Protein AF-0000000065976770 (afdb_homodimer)

Solvent-accessible surface area (backbone atoms only — not comparable to full-atom values): 13099 Å² total; per-residue (Å²): 91,72,49,48,72,54,58,44,49,62,73,46,50,87,52,46,46,52,93,77,37,51,52,30,40,51,49,40,23,30,32,35,62,18,29,36,17,19,59,34,70,49,55,48,96,84,36,42,24,31,6,36,80,47,50,40,25,58,47,37,13,38,43,91,90,31,79,81,27,71,22,74,55,72,44,56,45,72,59,32,47,43,80,63,53,65,66,44,51,56,42,49,49,52,42,39,71,72,65,31,70,68,71,46,60,45,23,81,69,67,30,78,59,83,44,72,50,43,52,62,77,79,125,90,73,49,50,75,52,59,45,49,63,74,46,50,87,52,46,47,52,92,77,36,50,52,31,40,51,48,40,23,31,33,34,62,18,28,36,17,19,58,34,71,48,55,48,95,84,36,42,25,32,8,34,80,46,50,41,24,58,46,37,13,36,41,91,90,30,78,79,27,70,21,74,56,70,43,56,43,72,59,32,46,42,80,64,52,65,64,45,51,57,41,50,50,52,44,39,72,74,64,31,71,68,71,45,61,44,23,80,69,66,30,80,58,81,45,73,48,43,51,63,77,79,126

Organism: Papio cynocephalus (NCBI:txid9556)

InterPro domains:
  IPR000545 Lactalbumin [PR00136] (7-27)
  IPR000545 Lactalbumin [PR00136] (31-42)
  IPR000545 Lactalbumin [PR00136] (78-89)
  IPR000545 Lactalbumin [PR00136] (99-108)
  IPR000545 Lactalbumin [PR00136] (111-119)
  IPR001916 Glycoside hydrolase, family 22 [PF00062] (1-120)
  IPR001916 Glycoside hydrolase, family 22 [PR00135] (3-13)
  IPR001916 Glycoside hydrolase, family 22 [PR00135] (21-30)
  IPR001916 Glycoside hydrolase, family 22 [PR00135] (47-63)
  IPR001916 Glycoside hydrolase, family 22 [PR00135] (71-80)
  IPR001916 Glycoside hydrolase, family 22 [PR00135] (81-96)
  IPR001916 Glycoside hydrolase, family 22 [PR00135] (100-111)
  IPR001916 Glycoside hydrolase, family 22 [PS51348] (1-123)
  IPR001916 Glycoside hydrolase, family 22 [PTHR11407] (1-119)
  IPR001916 Glycoside hydrolase, family 22 [SM00263] (1-121)
  IPR019799 Glycoside hydrolase family 22 domain [PS00128] (73-91)
  IPR023346 Lysozyme-like domain superfamily [SSF53955] (1-121)

Secondary structure (DSSP, 8-state):
-B--HHHHHHHTGGGTTGGG--HHHHHHHHHHHHTTBTT-EEE-SS-EEETTTTEETTTTSB-TT-TT---TT-SBGGGGGSS--HHHHHHHHHHHHHT-GGGSHHHHHHSSS-GGGG-----/-B--HHHHHHHTGGGTTGGG--HHHHHHHHHHHHTTBTT-EEE-SS-EEETTTTEETTTTSB-TT-TT---TT-SBGGGGGSS--HHHHHHHHHHHHHT-GGGSHHHHHHSSS-GGGG-----

pLDDT: mean 95.33, std 7.8, range [35.09, 98.81]

Structure (mmCIF, N/CA/C/O backbone):
data_AF-0000000065976770-model_v1
#
loop_
_entity.id
_entity.type
_entity.pdbx_description
1 polymer Alpha-lactalbumin
#
loop_
_atom_site.group_PDB
_atom_site.id
_atom_site.type_symbol
_atom_site.label_atom_id
_atom_site.label_alt_id
_atom_site.label_comp_id
_atom_site.label_asym_id
_atom_site.label_entity_id
_atom_site.label_seq_id
_atom_site.pdbx_PDB_ins_code
_atom_site.Cartn_x
_atom_site.Cartn_y
_atom_site.Cartn_z
_atom_site.occupancy
_atom_site.B_iso_or_equiv
_atom_site.auth_seq_id
_atom_site.auth_comp_id
_atom_site.auth_asym_id
_atom_site.auth_atom_id
_atom_site.pdbx_PDB_model_num
ATOM 1 N N . LYS A 1 1 ? -1.098 10.734 -9.75 1 91.75 1 LYS A N 1
ATOM 2 C CA . LYS A 1 1 ? 0.221 10.219 -10.109 1 91.75 1 LYS A CA 1
ATOM 3 C C . LYS A 1 1 ? 0.601 9.031 -9.227 1 91.75 1 LYS A C 1
ATOM 5 O O . LYS A 1 1 ? 0.293 9.008 -8.031 1 91.75 1 LYS A O 1
ATOM 10 N N . GLN A 1 2 ? 1.227 8.055 -9.852 1 93.62 2 GLN A N 1
ATOM 11 C CA . GLN A 1 2 ? 1.855 6.938 -9.156 1 93.62 2 GLN A CA 1
ATOM 12 C C . GLN A 1 2 ? 3.375 7.082 -9.148 1 93.62 2 GLN A C 1
ATOM 14 O O . GLN A 1 2 ? 4.031 6.8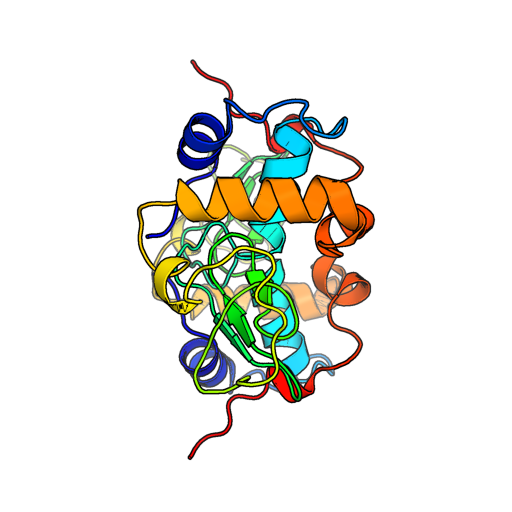71 -10.172 1 93.62 2 GLN A O 1
ATOM 19 N N . PHE A 1 3 ? 3.896 7.395 -7.941 1 96.25 3 PHE A N 1
ATOM 20 C CA . PHE A 1 3 ? 5.348 7.52 -7.844 1 96.25 3 PHE A CA 1
ATOM 21 C C . PHE A 1 3 ? 6.012 6.148 -7.898 1 96.25 3 PHE A C 1
ATOM 23 O O . PHE A 1 3 ? 5.41 5.141 -7.52 1 96.25 3 PHE A O 1
ATOM 30 N N . THR A 1 4 ? 7.227 6.234 -8.406 1 95.12 4 THR A N 1
ATOM 31 C CA . THR A 1 4 ? 8.102 5.094 -8.148 1 95.12 4 THR A CA 1
ATOM 32 C C . THR A 1 4 ? 8.859 5.273 -6.84 1 95.12 4 THR A C 1
ATOM 34 O O . THR A 1 4 ? 8.859 6.363 -6.258 1 95.12 4 THR A O 1
ATOM 37 N N . LYS A 1 5 ? 9.406 4.199 -6.41 1 96.56 5 LYS A N 1
ATOM 38 C CA . LYS A 1 5 ? 10.188 4.219 -5.176 1 96.56 5 LYS A CA 1
ATOM 39 C C . LYS A 1 5 ? 11.25 5.312 -5.215 1 96.56 5 LYS A C 1
ATOM 41 O O . LYS A 1 5 ? 11.328 6.141 -4.305 1 96.56 5 LYS A O 1
ATOM 46 N N . CYS A 1 6 ? 12.023 5.406 -6.285 1 96.75 6 CYS A N 1
ATOM 47 C CA . CYS A 1 6 ? 13.141 6.336 -6.355 1 96.75 6 CYS A CA 1
ATOM 48 C C . CYS A 1 6 ? 12.656 7.762 -6.57 1 96.75 6 CYS A C 1
ATOM 50 O O . CYS A 1 6 ? 13.227 8.703 -6.02 1 96.75 6 CYS A O 1
ATOM 52 N N . GLU A 1 7 ? 11.609 7.934 -7.324 1 96.25 7 GLU A N 1
ATOM 53 C CA . GLU A 1 7 ? 11.031 9.266 -7.488 1 96.25 7 GLU A CA 1
ATOM 54 C C . GLU A 1 7 ? 10.547 9.82 -6.152 1 96.25 7 GLU A C 1
ATOM 56 O O . GLU A 1 7 ? 10.797 10.984 -5.832 1 96.25 7 GLU A O 1
ATOM 61 N N . LEU A 1 8 ? 9.836 8.984 -5.43 1 97.5 8 LEU A N 1
ATOM 62 C CA . LEU A 1 8 ? 9.328 9.461 -4.145 1 97.5 8 LEU A CA 1
ATOM 63 C C . LEU A 1 8 ? 10.477 9.734 -3.178 1 97.5 8 LEU A C 1
ATOM 65 O O . LEU A 1 8 ? 10.445 10.727 -2.441 1 97.5 8 LEU A O 1
ATOM 69 N N . SER A 1 9 ? 11.469 8.867 -3.186 1 97.5 9 SER A N 1
ATOM 70 C CA . SER A 1 9 ? 12.641 9.07 -2.336 1 97.5 9 SER A CA 1
ATOM 71 C C . SER A 1 9 ? 13.273 10.438 -2.584 1 97.5 9 SER A C 1
ATOM 73 O O . SER A 1 9 ? 13.664 11.125 -1.641 1 97.5 9 SER A O 1
ATOM 75 N N . GLN A 1 10 ? 13.383 10.781 -3.787 1 96.88 10 GLN A N 1
ATOM 76 C CA . GLN A 1 10 ? 13.953 12.086 -4.129 1 96.88 10 GLN A CA 1
ATOM 77 C C . GLN A 1 10 ? 13.07 13.227 -3.641 1 96.88 10 GLN A C 1
ATOM 79 O O . GLN A 1 10 ? 13.562 14.234 -3.135 1 96.88 10 GLN A O 1
ATOM 84 N N . ASN A 1 11 ? 11.773 13.062 -3.82 1 96.25 11 ASN A N 1
ATOM 85 C CA . ASN A 1 11 ? 10.828 14.109 -3.42 1 96.25 11 ASN A CA 1
ATOM 86 C C . ASN A 1 11 ? 10.773 14.258 -1.902 1 96.25 11 ASN A C 1
ATOM 88 O O . ASN A 1 11 ? 10.484 15.344 -1.393 1 96.25 11 ASN A O 1
ATOM 92 N N . LEU A 1 12 ? 11.086 13.195 -1.177 1 97.25 12 LEU A N 1
ATOM 93 C CA . LEU A 1 12 ? 11 13.219 0.279 1 97.25 12 LEU A CA 1
ATOM 94 C C . LEU A 1 12 ? 12.383 13.367 0.906 1 97.25 12 LEU A C 1
ATOM 96 O O . LEU A 1 12 ? 12.523 13.305 2.129 1 97.25 12 LEU A O 1
ATOM 100 N N . TYR A 1 13 ? 13.32 13.57 0.086 1 96.19 13 TYR A N 1
ATOM 101 C CA . TYR A 1 13 ? 14.703 13.578 0.553 1 96.19 13 TYR A CA 1
ATOM 102 C C . TYR A 1 13 ? 14.914 14.648 1.615 1 96.19 13 TYR A C 1
ATOM 104 O O . TYR A 1 13 ? 15.664 14.445 2.57 1 96.19 13 TYR A O 1
ATOM 112 N N . ASP A 1 14 ? 14.219 15.766 1.553 1 93.31 14 ASP A N 1
ATOM 113 C CA . ASP A 1 14 ? 14.438 16.922 2.42 1 93.31 14 ASP A CA 1
ATOM 114 C C . ASP A 1 14 ? 13.93 16.656 3.832 1 93.31 14 ASP A C 1
ATOM 116 O O . ASP A 1 14 ? 14.289 17.359 4.773 1 93.31 14 ASP A O 1
ATOM 120 N N . ILE A 1 15 ? 13.102 15.633 3.938 1 93.56 15 ILE A N 1
ATOM 121 C CA . ILE A 1 15 ? 12.57 15.406 5.277 1 93.56 15 ILE A CA 1
ATOM 122 C C . ILE A 1 15 ? 13.211 14.156 5.879 1 93.56 15 ILE A C 1
ATOM 124 O O . ILE A 1 15 ? 12.742 13.633 6.891 1 93.56 15 ILE A O 1
ATOM 128 N N . ASP A 1 16 ? 14.211 13.703 5.219 1 94.44 16 ASP A N 1
ATOM 129 C CA . ASP A 1 16 ? 14.992 12.609 5.781 1 94.44 16 ASP A CA 1
ATOM 130 C C . ASP A 1 16 ? 15.453 12.938 7.199 1 94.44 16 ASP A C 1
ATOM 132 O O . ASP A 1 16 ? 16 14.016 7.449 1 94.44 16 ASP A O 1
ATOM 136 N N . GLY A 1 17 ? 15.18 12 8.07 1 95.38 17 GLY A N 1
ATOM 137 C CA . GLY A 1 17 ? 15.617 12.188 9.445 1 95.38 17 GLY A CA 1
ATOM 138 C C . GLY A 1 17 ? 14.633 12.984 10.281 1 95.38 17 GLY A C 1
ATOM 139 O O . GLY A 1 17 ? 14.773 13.062 11.508 1 95.38 17 GLY A O 1
ATOM 140 N N . TYR A 1 18 ? 13.68 13.562 9.648 1 95.62 18 TYR A N 1
ATOM 141 C CA . TYR A 1 18 ? 12.68 14.312 10.398 1 95.62 18 TYR A CA 1
ATOM 142 C C . TYR A 1 18 ? 11.961 13.414 11.398 1 95.62 18 TYR A C 1
ATOM 144 O O . TYR A 1 18 ? 11.531 12.312 11.055 1 95.62 18 TYR A O 1
ATOM 152 N N . GLY A 1 19 ? 11.883 13.852 12.719 1 93.19 19 GLY A N 1
ATOM 153 C CA . GLY A 1 19 ? 11.242 13.047 13.75 1 93.19 19 GLY A CA 1
ATOM 154 C C . GLY A 1 19 ? 11.992 11.766 14.047 1 93.19 19 GLY A C 1
ATOM 155 O O . GLY A 1 19 ? 11.398 10.789 14.523 1 93.19 19 GLY A O 1
ATOM 156 N N . ARG A 1 20 ? 13.172 11.617 13.586 1 94 20 ARG A N 1
ATOM 157 C CA . ARG A 1 20 ? 14.031 10.453 13.805 1 94 20 ARG A CA 1
ATOM 158 C C . ARG A 1 20 ? 13.586 9.273 12.945 1 94 20 ARG A C 1
ATOM 160 O O . ARG A 1 20 ? 13.695 8.117 13.359 1 94 20 ARG A O 1
ATOM 167 N N . ILE A 1 21 ? 13.008 9.664 11.859 1 95.75 21 ILE A N 1
ATOM 168 C CA . ILE A 1 21 ? 12.578 8.633 10.922 1 95.75 21 ILE A CA 1
ATOM 169 C C . ILE A 1 21 ? 13.5 8.641 9.703 1 95.75 21 ILE A C 1
ATOM 171 O O . ILE A 1 21 ? 13.602 9.648 9 1 95.75 21 ILE A O 1
ATOM 175 N N . ALA A 1 22 ? 14.125 7.48 9.508 1 96.12 22 ALA A N 1
ATOM 176 C CA . ALA A 1 22 ? 15.008 7.379 8.352 1 96.12 22 ALA A CA 1
ATOM 177 C C . ALA A 1 22 ? 14.203 7.332 7.055 1 96.12 22 ALA A C 1
ATOM 179 O O . ALA A 1 22 ? 13.078 6.824 7.031 1 96.12 22 ALA A O 1
ATOM 180 N N . LEU A 1 23 ? 14.75 7.797 5.926 1 96.94 23 LEU A N 1
ATOM 181 C CA . LEU A 1 23 ? 14.07 7.902 4.641 1 96.94 23 LEU A CA 1
ATOM 182 C C . LEU A 1 23 ? 13.562 6.543 4.184 1 96.94 23 LEU A C 1
ATOM 184 O O . LEU A 1 23 ? 12.414 6.414 3.756 1 96.94 23 LEU A O 1
ATOM 188 N N . PRO A 1 24 ? 14.336 5.406 4.293 1 96.88 24 PRO A N 1
ATOM 189 C CA . PRO A 1 24 ? 13.812 4.109 3.844 1 96.88 24 PRO A CA 1
ATOM 190 C C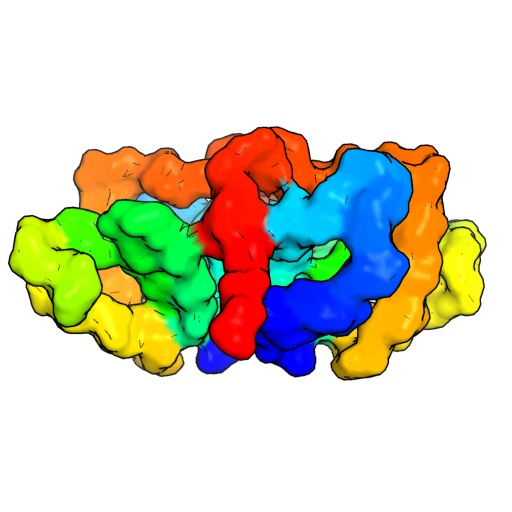 . PRO A 1 24 ? 12.602 3.652 4.652 1 96.88 24 PRO A C 1
ATOM 192 O O . PRO A 1 24 ? 11.719 2.98 4.113 1 96.88 24 PRO A O 1
ATOM 195 N N . GLU A 1 25 ? 12.562 4.031 5.922 1 97.31 25 GLU A N 1
ATOM 196 C CA . GLU A 1 25 ? 11.391 3.742 6.738 1 97.31 25 GLU A CA 1
ATOM 197 C C . GLU A 1 25 ? 10.156 4.469 6.207 1 97.31 25 GLU A C 1
ATOM 199 O O . GLU A 1 25 ? 9.07 3.893 6.148 1 97.31 25 GLU A O 1
ATOM 204 N N . LEU A 1 26 ? 10.398 5.723 5.887 1 97.81 26 LEU A N 1
ATOM 205 C CA . LEU A 1 26 ? 9.289 6.516 5.359 1 97.81 26 LEU A CA 1
ATOM 206 C C . LEU A 1 26 ? 8.836 5.977 4.008 1 97.81 26 LEU A C 1
ATOM 208 O O . LEU A 1 26 ? 7.629 5.902 3.742 1 97.81 26 LEU A O 1
ATOM 212 N N . ILE A 1 27 ? 9.734 5.621 3.162 1 98.31 27 ILE A N 1
ATOM 213 C CA . ILE A 1 27 ? 9.422 5.113 1.831 1 98.31 27 ILE A CA 1
ATOM 214 C C . ILE A 1 27 ? 8.656 3.797 1.95 1 98.31 27 ILE A C 1
ATOM 216 O O . ILE A 1 27 ? 7.648 3.594 1.268 1 98.31 27 ILE A O 1
ATOM 220 N N . CYS A 1 28 ? 9.148 2.914 2.824 1 98.25 28 CYS A N 1
ATOM 221 C CA . CYS A 1 28 ? 8.43 1.677 3.111 1 98.25 28 CYS A CA 1
ATOM 222 C C . CYS A 1 28 ? 7.012 1.965 3.586 1 98.25 28 CYS A C 1
ATOM 224 O O . CYS A 1 28 ? 6.055 1.367 3.094 1 98.25 28 CYS A O 1
ATOM 226 N N . THR A 1 29 ? 6.902 2.854 4.543 1 98.56 29 THR A N 1
ATOM 227 C CA . THR A 1 29 ? 5.617 3.186 5.145 1 98.56 29 THR A CA 1
ATOM 228 C C . THR A 1 29 ? 4.652 3.727 4.094 1 98.56 29 THR A C 1
ATOM 230 O O . THR A 1 29 ? 3.479 3.348 4.07 1 98.56 29 THR A O 1
ATOM 233 N N . MET A 1 30 ? 5.074 4.602 3.137 1 98.5 30 MET A N 1
ATOM 234 C CA . MET A 1 30 ? 4.199 5.18 2.123 1 98.5 30 MET A CA 1
ATOM 235 C C . MET A 1 30 ? 3.814 4.141 1.077 1 98.5 30 MET A C 1
ATOM 237 O O . MET A 1 30 ? 2.703 4.172 0.544 1 98.5 30 MET A O 1
ATOM 241 N N . PHE A 1 31 ? 4.734 3.191 0.858 1 98.56 31 PHE A N 1
ATOM 242 C CA . PHE A 1 31 ? 4.383 2.107 -0.049 1 98.56 31 PHE A CA 1
ATOM 243 C C . PHE A 1 31 ? 3.18 1.333 0.474 1 98.56 31 PHE A C 1
ATOM 245 O O . PHE A 1 31 ? 2.215 1.106 -0.259 1 98.56 31 PHE A O 1
ATOM 252 N N . HIS A 1 32 ? 3.189 1.029 1.723 1 98.5 32 HIS A N 1
ATOM 253 C CA . HIS A 1 32 ? 2.135 0.197 2.291 1 98.5 32 HIS A CA 1
ATOM 254 C C . HIS A 1 32 ? 0.937 1.039 2.713 1 98.5 32 HIS A C 1
ATOM 256 O O . HIS A 1 32 ? -0.135 0.501 3.002 1 98.5 32 HIS A O 1
ATOM 262 N N . THR A 1 33 ? 1.112 2.305 2.721 1 98.5 33 THR A N 1
ATOM 263 C CA . THR A 1 33 ? 0.026 3.205 3.092 1 98.5 33 THR A CA 1
ATOM 264 C C . THR A 1 33 ? -0.844 3.531 1.882 1 98.5 33 THR A C 1
ATOM 266 O O . THR A 1 33 ? -2.072 3.561 1.982 1 98.5 33 THR A O 1
ATOM 269 N N . SER A 1 34 ? -0.211 3.68 0.691 1 98.06 34 SER A N 1
ATOM 270 C CA . SER A 1 34 ? -0.982 4.156 -0.453 1 98.06 34 SER A CA 1
ATOM 271 C C . SER A 1 34 ? -0.433 3.596 -1.761 1 98.06 34 SER A C 1
ATOM 273 O O . SER A 1 34 ? -0.94 3.912 -2.838 1 98.06 34 SER A O 1
ATOM 275 N N . GLY A 1 35 ? 0.639 2.828 -1.691 1 97.19 35 GLY A N 1
ATOM 276 C CA . GLY A 1 35 ? 1.296 2.371 -2.906 1 97.19 35 GLY A CA 1
ATOM 277 C C . GLY A 1 35 ? 1.931 3.498 -3.699 1 97.19 35 GLY A C 1
ATOM 278 O O . GLY A 1 35 ? 2.039 3.416 -4.926 1 97.19 35 GLY A O 1
ATOM 279 N N . TYR A 1 36 ? 2.279 4.578 -3.029 1 97.94 36 TYR A N 1
ATOM 280 C CA . TYR A 1 36 ? 2.879 5.762 -3.633 1 97.94 36 TYR A CA 1
ATOM 281 C C . TYR A 1 36 ? 1.884 6.473 -4.543 1 97.94 36 TYR A C 1
ATOM 283 O O . TYR A 1 36 ? 2.279 7.16 -5.488 1 97.94 36 TYR A O 1
ATOM 291 N N . ASP A 1 37 ? 0.632 6.273 -4.324 1 97.81 37 ASP A N 1
ATOM 292 C CA . ASP A 1 37 ? -0.422 6.859 -5.145 1 97.81 37 ASP A CA 1
ATOM 293 C C . ASP A 1 37 ? -0.897 8.188 -4.562 1 97.81 37 ASP A C 1
ATOM 295 O O . ASP A 1 37 ? -1.486 8.227 -3.479 1 97.81 37 ASP A O 1
ATOM 299 N N . THR A 1 38 ? -0.742 9.312 -5.34 1 98 38 THR A N 1
ATOM 300 C CA . THR A 1 38 ? -1.091 10.633 -4.828 1 98 38 THR A CA 1
ATOM 301 C C . THR A 1 38 ? -2.602 10.844 -4.855 1 98 38 THR A C 1
ATOM 303 O O . THR A 1 38 ? -3.113 11.789 -4.258 1 98 38 THR A O 1
ATOM 306 N N . GLN A 1 39 ? -3.355 9.938 -5.449 1 97.25 39 GLN A N 1
ATOM 307 C CA . GLN A 1 39 ? -4.801 10.102 -5.566 1 97.25 39 GLN A CA 1
ATOM 308 C C . GLN A 1 39 ? -5.543 9.016 -4.793 1 97.25 39 GLN A C 1
ATOM 310 O O . GLN A 1 39 ? -6.75 8.828 -4.969 1 97.25 39 GLN A O 1
ATOM 315 N N . ALA A 1 40 ? -4.816 8.312 -4.008 1 97.19 40 ALA A N 1
ATOM 316 C CA . ALA A 1 40 ? -5.43 7.242 -3.225 1 97.19 40 ALA A CA 1
ATOM 317 C C . ALA A 1 40 ? -6.43 7.801 -2.217 1 97.19 40 ALA A C 1
ATOM 319 O O . ALA A 1 40 ? -6.133 8.766 -1.511 1 97.19 40 ALA A O 1
ATOM 320 N N . ILE A 1 41 ? -7.625 7.215 -2.184 1 97.12 41 ILE A N 1
ATOM 321 C CA . ILE A 1 41 ? -8.664 7.598 -1.231 1 97.12 41 ILE A CA 1
ATOM 322 C C . ILE A 1 41 ? -9.188 6.355 -0.517 1 97.12 41 ILE A C 1
ATOM 324 O O . ILE A 1 41 ? -9.469 5.336 -1.153 1 97.12 41 ILE A O 1
ATOM 328 N N . VAL A 1 42 ? -9.219 6.426 0.782 1 96.81 42 VAL A N 1
ATOM 329 C CA . VAL A 1 42 ? -9.852 5.383 1.58 1 96.81 42 VAL A CA 1
ATOM 330 C C . VAL A 1 42 ? -10.961 5.988 2.434 1 96.81 42 VAL A C 1
ATOM 332 O O . VAL A 1 42 ? -10.711 6.855 3.273 1 96.81 42 VAL A O 1
ATOM 335 N N . GLU A 1 43 ? -12.188 5.555 2.201 1 95.12 43 GLU A N 1
ATOM 336 C CA . GLU A 1 43 ? -13.336 6.023 2.969 1 95.12 43 GLU A CA 1
ATOM 337 C C . GLU A 1 43 ? -13.648 5.082 4.129 1 95.12 43 GLU A C 1
ATOM 339 O O . GLU A 1 43 ? -13.961 3.908 3.92 1 95.12 43 GLU A O 1
ATOM 344 N N . ASN A 1 44 ? -13.492 5.602 5.273 1 92.94 44 ASN A N 1
ATOM 345 C CA . ASN A 1 44 ? -13.914 4.891 6.477 1 92.94 44 ASN A CA 1
ATOM 346 C C . ASN A 1 44 ? -15.312 5.324 6.922 1 92.94 44 ASN A C 1
ATOM 348 O O . ASN A 1 44 ? -15.945 6.152 6.27 1 92.94 44 ASN A O 1
ATOM 352 N N . ASN A 1 45 ? -15.867 4.762 8 1 86.69 45 ASN A N 1
ATOM 353 C CA . ASN A 1 45 ? -17.203 5.105 8.477 1 86.69 45 ASN A CA 1
ATOM 354 C C . ASN A 1 45 ? -17.266 6.555 8.945 1 86.69 45 ASN A C 1
ATOM 356 O O . ASN A 1 45 ? -18.25 7.254 8.68 1 86.69 45 ASN A O 1
ATOM 360 N N . GLU A 1 46 ? -16.234 7.102 9.578 1 90.06 46 GLU A N 1
ATOM 361 C CA . GLU A 1 46 ? -16.312 8.406 10.227 1 90.06 46 GLU A CA 1
ATOM 362 C C . GLU A 1 46 ? -15.359 9.406 9.57 1 90.06 46 GLU A C 1
ATOM 364 O O . GLU A 1 46 ? -15.383 10.594 9.883 1 90.06 46 GLU A O 1
ATOM 369 N N . SER A 1 47 ? -14.609 8.945 8.672 1 96.19 47 SER A N 1
ATOM 370 C CA . SER A 1 47 ? -13.602 9.82 8.086 1 96.19 47 SER A CA 1
ATOM 371 C C . SER A 1 47 ? -13.164 9.312 6.715 1 96.19 47 SER A C 1
ATOM 373 O O . SER A 1 47 ? -13.492 8.188 6.328 1 96.19 47 SER A O 1
ATOM 375 N N . THR A 1 48 ? -12.523 10.172 5.988 1 97.06 48 THR A N 1
ATOM 376 C CA . THR A 1 48 ? -11.883 9.836 4.719 1 97.06 48 THR A CA 1
ATOM 377 C C . THR A 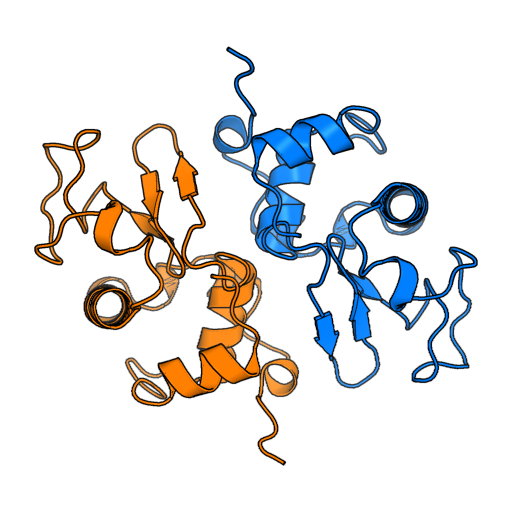1 48 ? -10.391 10.172 4.762 1 97.06 48 THR A C 1
ATOM 379 O O . THR A 1 48 ? -10 11.219 5.281 1 97.06 48 THR A O 1
ATOM 382 N N . GLU A 1 49 ? -9.555 9.219 4.301 1 98 49 GLU A N 1
ATOM 383 C CA . GLU A 1 49 ? -8.109 9.391 4.203 1 98 49 GLU A CA 1
ATOM 384 C C . GLU A 1 49 ? -7.684 9.75 2.781 1 98 49 GLU A C 1
ATOM 386 O O . GLU A 1 49 ? -8.148 9.133 1.818 1 98 49 GLU A O 1
ATOM 391 N N . TYR A 1 50 ? -6.824 10.758 2.688 1 98.31 50 TYR A N 1
ATOM 392 C CA . TYR A 1 50 ? -6.586 11.336 1.367 1 98.31 50 TYR A CA 1
ATOM 393 C C . TYR A 1 50 ? -5.117 11.227 0.983 1 98.31 50 TYR A C 1
ATOM 395 O O . TYR A 1 50 ? -4.234 11.547 1.784 1 98.31 50 TYR A O 1
ATOM 403 N N . GLY A 1 51 ? -4.875 10.758 -0.258 1 98.31 51 GLY A N 1
ATOM 404 C CA . GLY A 1 51 ? -3.619 10.969 -0.959 1 98.31 51 GLY A CA 1
ATOM 405 C C . GLY A 1 51 ? -2.516 10.039 -0.497 1 98.31 51 GLY A C 1
ATOM 406 O O . GLY A 1 51 ? -2.785 8.992 0.098 1 98.31 51 GLY A O 1
ATOM 407 N N . LEU A 1 52 ? -1.291 10.453 -0.857 1 98.44 52 LEU A N 1
ATOM 408 C CA . LEU A 1 52 ? -0.057 9.711 -0.646 1 98.44 52 LEU A CA 1
ATOM 409 C C . LEU A 1 52 ? 0.108 9.336 0.824 1 98.44 52 LEU A C 1
ATOM 411 O O . LEU A 1 52 ? 0.406 8.18 1.146 1 98.44 52 LEU A O 1
ATOM 415 N N . PHE A 1 53 ? -0.176 10.32 1.71 1 98.81 53 PHE A N 1
ATOM 416 C CA . PHE A 1 53 ? 0.065 10.141 3.137 1 98.81 53 PHE A CA 1
ATOM 417 C C . PHE A 1 53 ? -1.211 9.703 3.85 1 98.81 53 PHE A C 1
ATOM 419 O O . PHE A 1 53 ? -1.215 9.523 5.07 1 98.81 53 PHE A O 1
ATOM 426 N N . GLN A 1 54 ? -2.285 9.516 3.137 1 98.62 54 GLN A N 1
ATOM 427 C CA . GLN A 1 54 ? -3.557 9.109 3.721 1 98.62 54 GLN A CA 1
ATOM 428 C C . GLN A 1 54 ? -3.891 9.945 4.953 1 98.62 54 GLN A C 1
ATOM 430 O O . GLN A 1 54 ? -4.074 9.406 6.047 1 98.62 54 GLN A O 1
ATOM 435 N N . ILE A 1 55 ? -4.086 11.195 4.68 1 98.75 55 ILE A N 1
ATOM 436 C CA . ILE A 1 55 ? -4.363 12.148 5.746 1 98.75 55 ILE A CA 1
ATOM 437 C C . ILE A 1 55 ? -5.871 12.266 5.957 1 98.75 55 ILE A C 1
ATOM 439 O O . ILE A 1 55 ? -6.617 12.547 5.016 1 98.75 55 ILE A O 1
ATOM 443 N N . SER A 1 56 ? -6.273 12.156 7.211 1 98.31 56 SER A N 1
ATOM 444 C CA . SER A 1 56 ? -7.688 12.031 7.555 1 98.31 56 SER A CA 1
ATOM 445 C C . SER A 1 56 ? -8.352 13.406 7.668 1 98.31 56 SER A C 1
ATOM 447 O O . SER A 1 56 ? -7.762 14.336 8.219 1 98.31 56 SER A O 1
ATOM 449 N N . ASN A 1 57 ? -9.586 13.461 7.207 1 98.31 57 ASN A N 1
ATOM 450 C CA . ASN A 1 57 ? -10.352 14.695 7.355 1 98.31 57 ASN A CA 1
ATOM 451 C C . ASN A 1 57 ? -11.008 14.789 8.727 1 98.31 57 ASN A C 1
ATOM 453 O O . ASN A 1 57 ? -11.742 15.734 9.008 1 98.31 57 ASN A O 1
ATOM 457 N N . ALA A 1 58 ? -10.797 13.844 9.57 1 97 58 ALA A N 1
ATOM 458 C CA . ALA A 1 58 ? -11.359 13.898 10.914 1 97 58 ALA A CA 1
ATOM 459 C C . ALA A 1 58 ? -10.742 15.031 11.727 1 97 58 ALA A C 1
ATOM 461 O O . ALA A 1 58 ? -11.43 15.703 12.5 1 97 58 ALA A O 1
ATOM 462 N N . LEU A 1 59 ? -9.414 15.258 11.438 1 97.81 59 LEU A N 1
ATOM 463 C CA . LEU A 1 59 ? -8.703 16.203 12.289 1 97.81 59 LEU A CA 1
ATOM 464 C C . LEU A 1 59 ? -7.824 17.125 11.461 1 97.81 59 LEU A C 1
ATOM 466 O O . LEU A 1 59 ? -7.523 18.25 11.875 1 97.81 59 LEU A O 1
ATOM 470 N N . TRP A 1 60 ? -7.434 16.812 10.289 1 98.56 60 TRP A N 1
ATOM 471 C CA . TRP A 1 60 ? -6.207 17.391 9.742 1 98.56 60 TRP A CA 1
ATOM 472 C C . TRP A 1 60 ? -6.516 18.328 8.578 1 98.56 60 TRP A C 1
ATOM 474 O O . TRP A 1 60 ? -5.754 19.266 8.312 1 98.56 60 TRP A O 1
ATOM 484 N N . CYS A 1 61 ? -7.559 18.156 7.875 1 98.62 61 CYS A N 1
ATOM 485 C CA . CYS A 1 61 ? -7.922 18.953 6.715 1 98.62 61 CYS A CA 1
ATOM 486 C C . CYS A 1 61 ? -9.43 19.156 6.641 1 98.62 61 CYS A C 1
ATOM 488 O O . CYS A 1 61 ? -10.188 18.469 7.328 1 98.62 61 CYS A O 1
ATOM 490 N N . LYS A 1 62 ? -9.836 20.109 5.816 1 97.31 62 LYS A N 1
ATOM 491 C CA . LYS A 1 62 ? -11.25 20.438 5.688 1 97.31 62 LYS A CA 1
ATOM 492 C C . LYS A 1 62 ? -11.867 19.75 4.473 1 97.31 62 LYS A C 1
ATOM 494 O O . LYS A 1 62 ? -11.25 19.688 3.404 1 97.31 62 LYS A O 1
ATOM 499 N N . SER A 1 63 ? -12.953 19.125 4.637 1 95.38 63 SER A N 1
ATOM 500 C CA . SER A 1 63 ? -13.773 18.547 3.57 1 95.38 63 SER A CA 1
ATOM 501 C C . SER A 1 63 ? -15.258 18.703 3.867 1 95.38 63 SER A C 1
ATOM 503 O O . SER A 1 63 ? -15.641 18.969 5.008 1 95.38 63 SER A O 1
ATOM 505 N N . SER A 1 64 ? -16.062 18.625 2.777 1 90.75 64 SER A N 1
ATOM 506 C CA . SER A 1 64 ? -17.5 18.75 2.949 1 90.75 64 SER A CA 1
ATOM 507 C C . SER A 1 64 ? -18.047 17.609 3.805 1 90.75 64 SER A C 1
ATOM 509 O O . SER A 1 64 ? -19.078 17.766 4.465 1 90.75 64 SER A O 1
ATOM 511 N N . GLN A 1 65 ? -17.406 16.547 3.865 1 89.38 65 GLN A N 1
ATOM 512 C CA . GLN A 1 65 ? -17.859 15.359 4.59 1 89.38 65 GLN A CA 1
ATOM 513 C C . GLN A 1 65 ? -17.578 15.484 6.086 1 89.38 65 GLN A C 1
ATOM 515 O O . GLN A 1 65 ? -18.156 14.75 6.895 1 89.38 65 GLN A O 1
ATOM 520 N N . SER A 1 66 ? -16.672 16.344 6.457 1 89.38 66 SER A N 1
ATOM 521 C CA . SER A 1 66 ? -16.297 16.516 7.855 1 89.38 66 SER A CA 1
ATOM 522 C C . SER A 1 66 ? -16.203 18 8.219 1 89.38 66 SER A C 1
ATOM 524 O O . SER A 1 66 ? -15.117 18.5 8.523 1 89.38 66 SER A O 1
ATOM 526 N N . PRO A 1 67 ? -17.297 18.688 8.359 1 86.56 67 PRO A N 1
ATOM 527 C CA . PRO A 1 67 ? -17.297 20.125 8.664 1 86.56 67 PRO A CA 1
ATOM 528 C C . PRO A 1 67 ? -16.766 20.422 10.07 1 86.56 67 PRO A C 1
ATOM 530 O O . PRO A 1 67 ? -16.328 21.547 10.344 1 86.56 67 PRO A O 1
ATOM 533 N N . GLN A 1 68 ? -16.75 19.438 10.828 1 90.5 68 GLN A N 1
ATOM 534 C CA . GLN A 1 68 ? -16.359 19.656 12.219 1 90.5 68 GLN A CA 1
ATOM 535 C C . GLN A 1 68 ? -14.859 19.4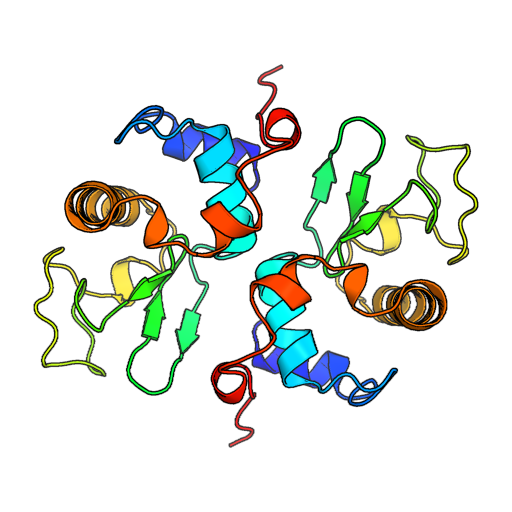69 12.398 1 90.5 68 GLN A C 1
ATOM 537 O O . GLN A 1 68 ? -14.328 19.641 13.5 1 90.5 68 GLN A O 1
ATOM 542 N N . SER A 1 69 ? -14.148 19.109 11.414 1 94.31 69 SER A N 1
ATOM 543 C CA . SER A 1 69 ? -12.703 18.906 11.5 1 94.31 69 SER A CA 1
ATOM 544 C C . SER A 1 69 ? -12 20.141 12.055 1 94.31 69 SER A C 1
ATOM 546 O O . SER A 1 69 ? -12.344 21.281 11.703 1 94.31 69 SER A O 1
ATOM 548 N N . ARG A 1 70 ? -10.984 19.953 12.898 1 96.88 70 ARG A N 1
ATOM 549 C CA . ARG A 1 70 ? -10.18 21.047 13.414 1 96.88 70 ARG A CA 1
ATOM 550 C C . ARG A 1 70 ? -9.258 21.609 12.336 1 96.88 70 ARG A C 1
ATOM 552 O O . ARG A 1 70 ? -8.727 22.719 12.477 1 96.88 70 ARG A O 1
ATOM 559 N N . ASN A 1 71 ? -9.062 20.906 11.305 1 98.12 71 ASN A N 1
ATOM 560 C CA . ASN A 1 71 ? -8.25 21.344 10.172 1 98.12 71 ASN A CA 1
ATOM 561 C C . ASN A 1 71 ? -6.895 21.859 10.625 1 98.12 71 ASN A C 1
ATOM 563 O O . ASN A 1 71 ? -6.52 23 10.312 1 98.12 71 ASN A O 1
ATOM 567 N N . ILE A 1 72 ? -6.176 21.031 11.312 1 98.5 72 ILE A N 1
ATOM 568 C CA . ILE A 1 72 ? -4.906 21.406 11.922 1 98.5 72 ILE A CA 1
ATOM 569 C C . ILE A 1 72 ? -3.924 21.859 10.844 1 98.5 72 ILE A C 1
ATOM 571 O O . ILE A 1 72 ? -3.104 22.75 11.078 1 98.5 72 ILE A O 1
ATOM 575 N N . CYS A 1 73 ? -4.035 21.344 9.664 1 98.69 73 CYS A N 1
ATOM 576 C CA . CYS A 1 73 ? -3.104 21.656 8.586 1 98.69 73 CYS A CA 1
ATOM 577 C C . CYS A 1 73 ? -3.549 22.906 7.836 1 98.69 73 CYS A C 1
ATOM 579 O O . CYS A 1 73 ? -2.818 23.406 6.98 1 98.69 73 CYS A O 1
ATOM 581 N N . ASP A 1 74 ? -4.762 23.422 8.047 1 98.19 74 ASP A N 1
ATOM 582 C CA . ASP A 1 74 ? -5.305 24.625 7.422 1 98.19 74 ASP A CA 1
ATOM 583 C C . ASP A 1 74 ? -5.281 24.5 5.898 1 98.19 74 ASP A C 1
ATOM 585 O O . ASP A 1 74 ? -4.723 25.359 5.215 1 98.19 74 ASP A O 1
ATOM 589 N N . ILE A 1 75 ? -5.941 23.516 5.488 1 98.44 75 ILE A N 1
ATOM 590 C CA . ILE A 1 75 ? -5.957 23.203 4.062 1 98.44 75 ILE A CA 1
ATOM 591 C C . ILE A 1 75 ? -7.199 22.391 3.725 1 98.44 75 ILE A C 1
ATOM 593 O O . ILE A 1 75 ? -7.781 21.734 4.598 1 98.44 75 ILE A O 1
ATOM 597 N N . THR A 1 76 ? -7.656 22.469 2.432 1 98.31 76 THR A N 1
ATOM 598 C CA . THR A 1 76 ? -8.734 21.578 1.996 1 98.31 76 THR A CA 1
ATOM 599 C C . THR A 1 76 ? -8.18 20.219 1.569 1 98.31 76 THR A C 1
ATOM 601 O O . THR A 1 76 ? -7.125 20.156 0.943 1 98.31 76 THR A O 1
ATOM 604 N N . CYS A 1 77 ? -8.906 19.141 1.897 1 98.44 77 CYS A N 1
ATOM 605 C CA . CYS A 1 77 ? -8.406 17.781 1.736 1 98.44 77 CYS A CA 1
ATOM 606 C C . CYS A 1 77 ? -8.133 17.469 0.269 1 98.44 77 CYS A C 1
ATOM 608 O O . CYS A 1 77 ? -7.277 16.641 -0.047 1 98.44 77 CYS A O 1
ATOM 610 N N . ASP A 1 78 ? -8.867 18.078 -0.662 1 97.94 78 ASP A N 1
ATOM 611 C CA . ASP A 1 78 ? -8.695 17.828 -2.09 1 97.94 78 ASP A CA 1
ATOM 612 C C . ASP A 1 78 ? -7.285 18.203 -2.547 1 97.94 78 ASP A C 1
ATOM 614 O O . ASP A 1 78 ? -6.816 17.719 -3.578 1 97.94 78 ASP A O 1
ATOM 618 N N . LYS A 1 79 ? -6.59 19.047 -1.816 1 98.38 79 LYS A N 1
ATOM 619 C CA . LYS A 1 79 ? -5.23 19.453 -2.164 1 98.38 79 LYS A CA 1
ATOM 620 C C . LYS A 1 79 ? -4.246 18.312 -1.97 1 98.38 79 LYS A C 1
ATOM 622 O O . LYS A 1 79 ? -3.115 18.359 -2.461 1 98.38 79 LYS A O 1
ATOM 627 N N . PHE A 1 80 ? -4.645 17.266 -1.248 1 98.62 80 PHE A N 1
ATOM 628 C CA . PHE A 1 80 ? -3.793 16.094 -1.056 1 98.62 80 PHE A CA 1
ATOM 629 C C . PHE A 1 80 ? -3.932 15.133 -2.225 1 98.62 80 PHE A C 1
ATOM 631 O O . PHE A 1 80 ? -3.254 14.102 -2.268 1 98.62 80 PHE A O 1
ATOM 638 N N . LEU A 1 81 ? -4.754 15.5 -3.262 1 98.19 81 LEU A N 1
ATOM 639 C CA . LEU A 1 81 ? -5.078 14.547 -4.312 1 98.19 81 LEU A CA 1
ATOM 640 C C . LEU A 1 81 ? -4.449 14.961 -5.641 1 98.19 81 LEU A C 1
ATOM 642 O O . LEU A 1 81 ? -4.773 14.398 -6.688 1 98.19 81 LEU A O 1
ATOM 646 N N . ASP A 1 82 ? -3.596 15.906 -5.609 1 97.44 82 ASP A N 1
ATOM 647 C CA . ASP A 1 82 ? -2.896 16.297 -6.828 1 97.44 82 ASP A CA 1
ATOM 648 C C . ASP A 1 82 ? -1.418 15.922 -6.758 1 97.44 82 ASP A C 1
ATOM 650 O O . ASP A 1 82 ? -0.963 15.359 -5.762 1 97.44 82 ASP A O 1
ATOM 654 N N . ASP A 1 83 ? -0.653 16.219 -7.785 1 95.06 83 ASP A N 1
ATOM 655 C CA . ASP A 1 83 ? 0.702 15.688 -7.895 1 95.06 83 ASP A CA 1
ATOM 656 C C . ASP A 1 83 ? 1.709 16.594 -7.199 1 95.06 83 ASP A C 1
ATOM 658 O O . ASP A 1 83 ? 2.881 16.234 -7.055 1 95.06 83 ASP A O 1
ATOM 662 N N . ASP A 1 84 ? 1.27 17.766 -6.852 1 96.75 84 ASP A N 1
ATOM 663 C CA . ASP A 1 84 ? 2.1 18.609 -5.992 1 96.75 84 ASP A CA 1
ATOM 664 C C . ASP A 1 84 ? 2.002 18.172 -4.535 1 96.75 84 ASP A C 1
ATOM 666 O O . ASP A 1 84 ? 1.04 18.516 -3.842 1 96.75 84 ASP A O 1
ATOM 670 N N . ILE A 1 85 ? 3.117 17.5 -4.055 1 97.88 85 ILE A N 1
ATOM 671 C CA . ILE A 1 85 ? 3.006 16.906 -2.725 1 97.88 85 ILE A CA 1
ATOM 672 C C . ILE A 1 85 ? 3.664 17.828 -1.696 1 97.88 85 ILE A C 1
ATOM 674 O O . ILE A 1 85 ? 3.914 17.406 -0.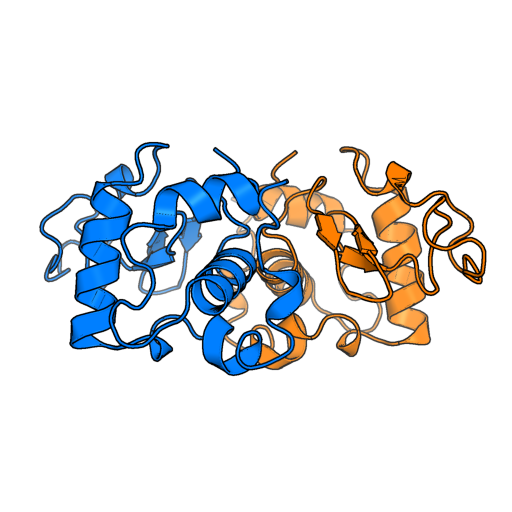561 1 97.88 85 ILE A O 1
ATOM 678 N N . THR A 1 86 ? 3.957 19.094 -2.053 1 97.75 86 THR A N 1
ATOM 679 C CA . THR A 1 86 ? 4.59 20.016 -1.123 1 97.75 86 THR A CA 1
ATOM 680 C C . THR A 1 86 ? 3.707 20.25 0.1 1 97.75 86 THR A C 1
ATOM 682 O O . THR A 1 86 ? 4.184 20.188 1.235 1 97.75 86 THR A O 1
ATOM 685 N N . ASP A 1 87 ? 2.459 20.547 -0.155 1 98.31 87 ASP A N 1
ATOM 686 C CA . ASP A 1 87 ? 1.537 20.75 0.958 1 98.31 87 ASP A CA 1
ATOM 687 C C . ASP A 1 87 ? 1.29 19.438 1.714 1 98.31 87 ASP A C 1
ATOM 689 O O . ASP A 1 87 ? 1.093 19.453 2.932 1 98.31 87 ASP A O 1
ATOM 693 N N . ASP A 1 88 ? 1.303 18.297 1.042 1 98.56 88 ASP A N 1
ATOM 694 C CA . ASP A 1 88 ? 1.205 17 1.7 1 98.56 88 ASP A CA 1
ATOM 695 C C . ASP A 1 88 ? 2.33 16.812 2.717 1 98.56 88 ASP A C 1
ATOM 697 O O . ASP A 1 88 ? 2.088 16.391 3.85 1 98.56 88 ASP A O 1
ATOM 701 N N . ILE A 1 89 ? 3.525 17.125 2.275 1 98.5 89 ILE A N 1
ATOM 702 C CA . ILE A 1 89 ? 4.711 16.984 3.109 1 98.5 89 ILE A CA 1
ATOM 703 C C . ILE A 1 89 ? 4.613 17.906 4.32 1 98.5 89 ILE A C 1
ATOM 705 O O . ILE A 1 89 ? 4.938 17.5 5.441 1 98.5 89 ILE A O 1
ATOM 709 N N . MET A 1 90 ? 4.125 19.109 4.121 1 98.38 90 MET A N 1
ATOM 710 C CA . MET A 1 90 ? 3.979 20.062 5.223 1 98.38 90 MET A CA 1
ATOM 711 C C . MET A 1 90 ? 3.012 19.531 6.273 1 98.38 90 MET A C 1
ATOM 713 O O . MET A 1 90 ? 3.279 19.609 7.473 1 98.38 90 MET A O 1
ATOM 717 N N . CYS A 1 91 ? 1.905 18.984 5.867 1 98.69 91 CYS A N 1
ATOM 718 C CA . CYS A 1 91 ? 0.941 18.422 6.809 1 98.69 91 CYS A CA 1
ATOM 719 C C . CYS A 1 91 ? 1.484 17.156 7.461 1 98.69 91 CYS A C 1
ATOM 721 O O . CYS A 1 91 ? 1.279 16.938 8.656 1 98.69 91 CYS A O 1
ATOM 723 N N . ALA A 1 92 ? 2.18 16.312 6.688 1 98.5 92 ALA A N 1
ATOM 724 C CA . ALA A 1 92 ? 2.783 15.102 7.227 1 98.5 92 ALA A CA 1
ATOM 725 C C . ALA A 1 92 ? 3.77 15.43 8.344 1 98.5 92 ALA A C 1
ATOM 727 O O . ALA A 1 92 ? 3.848 14.703 9.344 1 98.5 92 ALA A O 1
ATOM 728 N N . LYS A 1 93 ? 4.469 16.516 8.188 1 98.31 93 LYS A N 1
ATOM 729 C CA . LYS A 1 93 ? 5.395 16.938 9.234 1 98.31 93 LYS A CA 1
ATOM 730 C C . LYS A 1 93 ? 4.648 17.297 10.516 1 98.31 93 LYS A C 1
ATOM 732 O O . LYS A 1 93 ? 5.094 16.953 11.617 1 98.31 93 LYS A O 1
ATOM 737 N N . LYS A 1 94 ? 3.557 17.953 10.398 1 98.25 94 LYS A N 1
ATOM 738 C CA . LYS A 1 94 ? 2.742 18.25 11.57 1 98.25 94 LYS A CA 1
ATOM 739 C C . LYS A 1 94 ? 2.256 16.969 12.25 1 98.25 94 LYS A C 1
ATOM 741 O O . LYS A 1 94 ? 2.252 16.875 13.477 1 98.25 94 LYS A O 1
ATOM 746 N N . ILE A 1 95 ? 1.841 16.047 11.484 1 98.31 95 ILE A N 1
ATOM 747 C CA . ILE A 1 95 ? 1.375 14.758 12.008 1 98.31 95 ILE A CA 1
ATOM 748 C C . ILE A 1 95 ? 2.512 14.062 12.75 1 98.31 95 ILE A C 1
ATOM 750 O O . ILE A 1 95 ? 2.322 13.57 13.867 1 98.31 95 ILE A O 1
ATOM 754 N N . LEU A 1 96 ? 3.689 14.078 12.125 1 98.06 96 LEU A N 1
ATOM 755 C CA . LEU A 1 96 ? 4.844 13.469 12.773 1 98.06 96 LEU A CA 1
ATOM 756 C C . LEU A 1 96 ? 5.145 14.148 14.102 1 98.06 96 LEU A C 1
ATOM 758 O O . LEU A 1 96 ? 5.473 13.484 15.086 1 98.06 96 LEU A O 1
ATOM 762 N N . ASP A 1 97 ? 4.961 15.445 14.172 1 98.06 97 ASP A N 1
ATOM 763 C CA . ASP A 1 97 ? 5.258 16.219 15.375 1 98.06 97 ASP A CA 1
ATOM 764 C C . ASP A 1 97 ? 4.262 15.898 16.484 1 98.06 97 ASP A C 1
ATOM 766 O O . ASP A 1 97 ? 4.633 15.852 17.656 1 98.06 97 ASP A O 1
ATOM 770 N N . ILE A 1 98 ? 3.072 15.68 16.125 1 98.06 98 ILE A N 1
ATOM 771 C CA . ILE A 1 98 ? 2.004 15.602 17.125 1 98.06 98 ILE A CA 1
ATOM 772 C C . ILE A 1 98 ? 1.725 14.141 17.469 1 98.06 98 ILE A C 1
ATOM 774 O O . ILE A 1 98 ? 1.606 13.781 18.641 1 98.06 98 ILE A O 1
ATOM 778 N N . LYS A 1 99 ? 1.599 13.25 16.484 1 97.56 99 LYS A N 1
ATOM 779 C CA . LYS A 1 99 ? 1.195 11.859 16.688 1 97.56 99 LYS A CA 1
ATOM 780 C C . LYS A 1 99 ? 2.395 10.922 16.594 1 97.56 99 LYS A C 1
ATOM 782 O O . LYS A 1 99 ? 2.361 9.812 17.125 1 97.56 99 LYS A O 1
ATOM 787 N N . GLY A 1 100 ? 3.469 11.406 15.836 1 97.25 100 GLY A N 1
ATOM 788 C CA . GLY A 1 100 ? 4.594 10.523 15.562 1 97.25 100 GLY A CA 1
ATOM 789 C C . GLY A 1 100 ? 4.32 9.539 14.445 1 97.25 100 GLY A C 1
ATOM 790 O O . GLY A 1 100 ? 3.256 9.57 13.82 1 97.25 100 GLY A O 1
ATOM 791 N N . ILE A 1 101 ? 5.234 8.633 14.164 1 97.31 101 ILE A N 1
ATOM 792 C CA . ILE A 1 101 ? 5.227 7.719 13.023 1 97.31 101 ILE A CA 1
ATOM 793 C C . ILE A 1 101 ? 4.113 6.688 13.203 1 97.31 101 ILE A C 1
ATOM 795 O O . ILE A 1 101 ? 3.68 6.059 12.234 1 97.31 101 ILE A O 1
ATOM 799 N N . ASP A 1 102 ? 3.627 6.605 14.438 1 96.19 102 ASP A N 1
ATOM 800 C CA . ASP A 1 102 ? 2.607 5.609 14.758 1 96.19 102 ASP A CA 1
ATOM 801 C C . ASP A 1 102 ? 1.263 5.984 14.141 1 96.19 102 ASP A C 1
ATOM 803 O O . ASP A 1 102 ? 0.345 5.164 14.094 1 96.19 102 ASP A O 1
ATOM 807 N N . TYR A 1 103 ? 1.177 7.227 13.695 1 97.5 103 TYR A N 1
ATOM 808 C CA . TYR A 1 103 ? -0.01 7.602 12.93 1 97.5 103 TYR A CA 1
ATOM 809 C C . TYR A 1 103 ? -0.227 6.652 11.758 1 97.5 103 TYR A C 1
ATOM 811 O O . TYR A 1 103 ? -1.366 6.316 11.43 1 97.5 103 TYR A O 1
ATOM 819 N N . TRP A 1 104 ? 0.844 6.289 11.094 1 97.94 104 TRP A N 1
ATOM 820 C CA . TRP A 1 104 ? 0.774 5.32 10.008 1 97.94 104 TRP A CA 1
ATOM 821 C C . TRP A 1 104 ? 1.025 3.904 10.516 1 97.94 104 TRP A C 1
ATOM 823 O O . TRP A 1 104 ? 2.172 3.457 10.586 1 97.94 104 TRP A O 1
ATOM 833 N N . ILE A 1 105 ? 0.019 3.154 10.664 1 96.5 105 ILE A N 1
ATOM 834 C CA . ILE A 1 105 ? 0.078 1.859 11.336 1 96.5 105 ILE A CA 1
ATOM 835 C C . ILE A 1 105 ? 0.899 0.881 10.5 1 96.5 105 ILE A C 1
ATOM 837 O O . ILE A 1 105 ? 1.48 -0.066 11.031 1 96.5 105 ILE A O 1
ATOM 841 N N . ALA A 1 106 ? 0.976 1.107 9.227 1 97.56 106 ALA A N 1
ATOM 842 C CA . ALA A 1 106 ? 1.777 0.258 8.352 1 97.56 106 ALA A CA 1
ATOM 843 C C . ALA A 1 106 ? 3.244 0.264 8.766 1 97.56 106 ALA A C 1
ATOM 845 O O . ALA A 1 106 ? 3.959 -0.721 8.57 1 97.56 106 ALA A O 1
ATOM 846 N N . HIS A 1 107 ? 3.668 1.381 9.359 1 97.75 107 HIS A N 1
ATOM 847 C CA . HIS A 1 107 ? 5.07 1.504 9.734 1 97.75 107 HIS A CA 1
ATOM 848 C C . HIS A 1 107 ? 5.469 0.422 10.734 1 97.75 107 HIS A C 1
ATOM 850 O O . HIS A 1 107 ? 6.359 -0.385 10.461 1 97.75 107 HIS A O 1
ATOM 856 N N . LYS A 1 108 ? 4.793 0.436 11.891 1 95.69 108 LYS A N 1
ATOM 857 C CA . LYS A 1 108 ? 5.14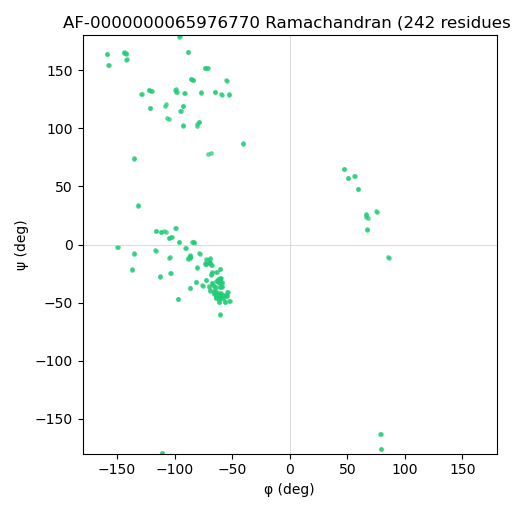1 -0.515 12.945 1 95.69 108 LYS A CA 1
ATOM 858 C C . LYS A 1 108 ? 4.957 -1.953 12.469 1 95.69 108 LYS A C 1
ATOM 860 O O . LYS A 1 108 ? 5.738 -2.836 12.828 1 95.69 108 LYS A O 1
ATOM 865 N N . ALA A 1 109 ? 4.055 -2.15 11.664 1 95.44 109 ALA A N 1
ATOM 866 C CA . ALA A 1 109 ? 3.68 -3.502 11.258 1 95.44 109 ALA A CA 1
ATOM 867 C C . ALA A 1 109 ? 4.617 -4.031 10.18 1 95.44 109 ALA A C 1
ATOM 869 O O . ALA A 1 109 ? 4.883 -5.234 10.109 1 95.44 109 ALA A O 1
ATOM 870 N N . LEU A 1 110 ? 5.121 -3.162 9.336 1 97.44 110 LEU A N 1
ATOM 871 C CA . LEU A 1 110 ? 5.715 -3.686 8.109 1 97.44 110 LEU A CA 1
ATOM 872 C C . LEU A 1 110 ? 7.047 -3.008 7.816 1 97.44 110 LEU A C 1
ATOM 874 O O . LEU A 1 110 ? 7.785 -3.436 6.926 1 97.44 110 LEU A O 1
ATOM 878 N N . CYS A 1 111 ? 7.406 -2.01 8.555 1 97.88 111 CYS A N 1
ATOM 879 C CA . CYS A 1 111 ? 8.508 -1.176 8.086 1 97.88 111 CYS A CA 1
ATOM 880 C C . CYS A 1 111 ? 9.523 -0.945 9.195 1 97.88 111 CYS A C 1
ATOM 882 O O . CYS A 1 111 ? 10.086 0.147 9.312 1 97.88 111 CYS A O 1
ATOM 884 N N . THR A 1 112 ? 9.75 -1.886 10.086 1 94.81 112 THR A N 1
ATOM 885 C CA . THR A 1 112 ? 10.727 -1.745 11.164 1 94.81 112 THR A CA 1
ATOM 886 C C . THR A 1 112 ? 11.984 -2.557 10.859 1 94.81 112 THR A C 1
ATOM 888 O O . THR A 1 112 ? 13.016 -2.379 11.516 1 94.81 112 THR A O 1
ATOM 891 N N . GLU A 1 113 ? 11.938 -3.422 9.836 1 91.69 113 GLU A N 1
ATOM 892 C CA . GLU A 1 113 ? 13.078 -4.242 9.453 1 91.69 113 GLU A CA 1
ATOM 893 C C . GLU A 1 113 ? 13.164 -4.387 7.934 1 91.69 113 GLU A C 1
ATOM 895 O O . GLU A 1 113 ? 12.258 -3.979 7.211 1 91.69 113 GLU A O 1
ATOM 900 N N . LYS A 1 114 ? 14.359 -4.84 7.469 1 91.06 114 LYS A N 1
ATOM 901 C CA . LYS A 1 114 ? 14.609 -5.102 6.055 1 91.06 114 LYS A CA 1
ATOM 902 C C . LYS A 1 114 ? 14.414 -3.842 5.219 1 91.06 114 LYS A C 1
ATOM 904 O O . LYS A 1 114 ? 13.719 -3.867 4.199 1 91.06 114 LYS A O 1
ATOM 909 N N . LEU A 1 115 ? 15 -2.82 5.684 1 95.69 115 LEU A N 1
ATOM 910 C CA . LEU A 1 115 ? 14.758 -1.501 5.113 1 95.69 115 LEU A CA 1
ATOM 911 C C . LEU A 1 115 ? 15.68 -1.236 3.932 1 95.69 115 LEU A C 1
ATOM 913 O O . LEU A 1 115 ? 15.469 -0.29 3.17 1 95.69 115 LEU A O 1
ATOM 917 N N . GLU A 1 116 ? 16.672 -2.143 3.732 1 94.38 116 GLU A N 1
ATOM 918 C CA . GLU A 1 116 ? 17.625 -1.956 2.645 1 94.38 116 GLU A CA 1
ATOM 919 C C . GLU A 1 116 ? 16.922 -1.964 1.288 1 94.38 116 GLU A C 1
ATOM 921 O O . GLU A 1 116 ? 17.344 -1.268 0.362 1 94.38 116 GLU A O 1
ATOM 926 N N . GLN A 1 117 ? 15.891 -2.719 1.193 1 94.69 117 GLN A N 1
ATOM 927 C CA . GLN A 1 117 ? 15.18 -2.852 -0.076 1 94.69 117 GLN A CA 1
ATOM 928 C C . GLN A 1 117 ? 14.453 -1.561 -0.439 1 94.69 117 GLN A C 1
ATOM 930 O O . GLN A 1 117 ? 14.008 -1.394 -1.576 1 94.69 117 GLN A O 1
ATOM 935 N N . TRP A 1 118 ? 14.359 -0.638 0.509 1 97.12 118 TRP A N 1
ATOM 936 C CA . TRP A 1 118 ? 13.594 0.583 0.273 1 97.12 118 TRP A CA 1
ATOM 937 C C . TRP A 1 118 ? 14.523 1.768 0.027 1 97.12 118 TRP A C 1
ATOM 939 O O . TRP A 1 118 ? 14.07 2.906 -0.102 1 97.12 118 TRP A O 1
ATOM 949 N N . LEU A 1 119 ? 15.773 1.425 -0.029 1 95.19 119 LEU A N 1
ATOM 950 C CA . LEU A 1 119 ? 16.75 2.428 -0.426 1 95.19 119 LEU A CA 1
ATOM 951 C C . LEU A 1 119 ? 16.719 2.65 -1.934 1 95.19 119 LEU A C 1
ATOM 953 O O . LEU A 1 119 ? 16.578 1.7 -2.703 1 95.19 119 LEU A O 1
ATOM 957 N N . CYS A 1 120 ? 16.656 3.867 -2.309 1 90.19 120 CYS A N 1
ATOM 958 C CA . CYS A 1 120 ? 16.922 4.18 -3.711 1 90.19 120 CYS A CA 1
ATOM 959 C C . CYS A 1 120 ? 18.406 4.238 -3.996 1 90.19 120 CYS A C 1
ATOM 961 O O . CYS A 1 120 ? 19.125 5.035 -3.395 1 90.19 120 CYS A O 1
ATOM 963 N N . GLU A 1 121 ? 18.969 3.186 -4.633 1 67.81 121 GLU A N 1
ATOM 964 C CA . GLU A 1 121 ? 20.391 3.225 -4.953 1 67.81 121 GLU A CA 1
ATOM 965 C C . GLU A 1 121 ? 20.672 4.234 -6.059 1 67.81 121 GLU A C 1
ATOM 967 O O . GLU A 1 121 ? 20 4.242 -7.094 1 67.81 121 GLU A O 1
ATOM 972 N N . LYS A 1 122 ? 20.719 5.52 -5.832 1 48.66 122 LYS A N 1
ATOM 973 C CA . LYS A 1 122 ? 21.219 6.445 -6.84 1 48.66 122 LYS A CA 1
ATOM 974 C C . LYS A 1 122 ? 22.453 5.867 -7.539 1 48.66 122 LYS A C 1
ATOM 976 O O . LYS A 1 122 ? 23.406 5.438 -6.883 1 48.66 122 LYS A O 1
ATOM 981 N N . GLU A 1 123 ? 22.312 5.031 -8.656 1 35.09 123 GLU A N 1
ATOM 982 C CA . GLU A 1 123 ? 23.484 4.961 -9.516 1 35.09 123 GLU A CA 1
ATOM 983 C C . GLU A 1 123 ? 23.891 6.344 -10.023 1 35.09 123 GLU A C 1
ATOM 985 O O . GLU A 1 123 ? 23.031 7.207 -10.227 1 35.09 123 GLU A O 1
ATOM 990 N N . LYS B 1 1 ? -1.281 0.011 -14.664 1 91.88 1 LYS B N 1
ATOM 991 C CA . LYS B 1 1 ? -2.596 0.512 -14.273 1 91.88 1 LYS B CA 1
ATOM 992 C C . LYS B 1 1 ? -2.723 0.597 -12.75 1 91.88 1 LYS B C 1
ATOM 994 O O . LYS B 1 1 ? -2.213 -0.265 -12.031 1 91.88 1 LYS B O 1
ATOM 999 N N . GLN B 1 2 ? -3.391 1.644 -12.32 1 93.62 2 GLN B N 1
ATOM 1000 C CA . GLN B 1 2 ? -3.797 1.804 -10.93 1 93.62 2 GLN B CA 1
ATOM 1001 C C . GLN B 1 2 ? -5.297 1.576 -10.766 1 93.62 2 GLN B C 1
ATOM 1003 O O . GLN B 1 2 ? -6.105 2.426 -11.148 1 93.62 2 GLN B O 1
ATOM 1008 N N . PHE B 1 3 ? -5.609 0.42 -10.133 1 96.31 3 PHE B N 1
ATOM 1009 C CA . PHE B 1 3 ? -7.023 0.146 -9.914 1 96.31 3 PHE B CA 1
ATOM 1010 C C . PHE B 1 3 ? -7.578 1.031 -8.805 1 96.31 3 PHE B C 1
ATOM 1012 O O . PHE B 1 3 ? -6.84 1.457 -7.914 1 96.31 3 PHE B O 1
ATOM 1019 N N . THR B 1 4 ? -8.867 1.252 -8.984 1 95.19 4 THR B N 1
ATOM 1020 C CA . THR B 1 4 ? -9.586 1.735 -7.809 1 95.19 4 THR B CA 1
ATOM 1021 C C . THR B 1 4 ? -10.109 0.567 -6.98 1 95.19 4 THR B C 1
ATOM 1023 O O . THR B 1 4 ? -10.094 -0.58 -7.43 1 95.19 4 THR B O 1
ATOM 1026 N N . LYS B 1 5 ? -10.492 0.897 -5.801 1 96.69 5 LYS B N 1
ATOM 1027 C CA . LYS B 1 5 ? -11.047 -0.108 -4.898 1 96.69 5 LYS B CA 1
ATOM 1028 C C . LYS B 1 5 ? -12.18 -0.882 -5.559 1 96.69 5 LYS B C 1
ATOM 1030 O O . LYS B 1 5 ? -12.164 -2.113 -5.59 1 96.69 5 LYS B O 1
ATOM 1035 N N . CYS B 1 6 ? -13.125 -0.196 -6.172 1 96.81 6 CYS B N 1
ATOM 1036 C CA . CYS B 1 6 ? -14.312 -0.843 -6.719 1 96.81 6 CYS B CA 1
ATOM 1037 C C . CYS B 1 6 ? -13.992 -1.573 -8.016 1 96.81 6 CYS B C 1
ATOM 1039 O O . CYS B 1 6 ? -14.531 -2.648 -8.281 1 96.81 6 CYS B O 1
ATOM 1041 N N . GLU B 1 7 ? -13.102 -1.036 -8.812 1 96.25 7 GLU B N 1
ATOM 1042 C CA . GLU B 1 7 ? -12.664 -1.735 -10.016 1 96.25 7 GLU B CA 1
ATOM 1043 C C . GLU B 1 7 ? -12 -3.064 -9.672 1 96.25 7 GLU B C 1
ATOM 1045 O O . GLU B 1 7 ? -12.281 -4.086 -10.305 1 96.25 7 GLU B O 1
ATOM 1050 N N . LEU B 1 8 ? -11.117 -3.01 -8.711 1 97.5 8 LEU B N 1
ATOM 1051 C CA . LEU B 1 8 ? -10.43 -4.242 -8.344 1 97.5 8 LEU B CA 1
ATOM 1052 C C . LEU B 1 8 ? -11.406 -5.246 -7.738 1 97.5 8 LEU B C 1
ATOM 1054 O O . LEU B 1 8 ? -11.328 -6.445 -8.016 1 97.5 8 LEU B O 1
ATOM 1058 N N . SER B 1 9 ? -12.312 -4.746 -6.906 1 97.56 9 SER B N 1
ATOM 1059 C CA . SER B 1 9 ? -13.32 -5.613 -6.316 1 97.56 9 SER B CA 1
ATOM 1060 C C . SER B 1 9 ? -14.094 -6.375 -7.391 1 97.56 9 SER B C 1
ATOM 1062 O O . SER B 1 9 ? -14.375 -7.566 -7.238 1 97.56 9 SER B O 1
ATOM 1064 N N . GLN B 1 10 ? -14.445 -5.699 -8.398 1 96.94 10 GLN B N 1
ATOM 1065 C CA . GLN B 1 10 ? -15.172 -6.34 -9.492 1 96.94 10 GLN B CA 1
ATOM 1066 C C . GLN B 1 10 ? -14.305 -7.383 -10.195 1 96.94 10 GLN B C 1
ATOM 1068 O O . GLN B 1 10 ? -14.781 -8.461 -10.539 1 96.94 10 GLN B O 1
ATOM 1073 N N . ASN B 1 11 ? -13.055 -7.043 -10.414 1 96.25 11 ASN B N 1
ATOM 1074 C CA . ASN B 1 11 ? -12.148 -7.953 -11.109 1 96.25 11 ASN B CA 1
ATOM 1075 C C . ASN B 1 11 ? -11.836 -9.188 -10.266 1 96.25 11 ASN B C 1
ATOM 1077 O O . ASN B 1 11 ? -11.555 -10.258 -10.805 1 96.25 11 ASN B O 1
ATOM 1081 N N . LEU B 1 12 ? -11.938 -9.055 -8.945 1 97.25 12 LEU B N 1
ATOM 1082 C CA . LEU B 1 12 ? -11.602 -10.164 -8.055 1 97.25 12 LEU B CA 1
ATOM 1083 C C . LEU B 1 12 ? -12.859 -10.844 -7.523 1 97.25 12 LEU B C 1
ATOM 1085 O O . LEU B 1 12 ? -12.781 -11.734 -6.676 1 97.25 12 LEU B O 1
ATOM 1089 N N . TYR B 1 13 ? -13.938 -10.438 -8.031 1 96.19 13 TYR B N 1
ATOM 1090 C CA . TYR B 1 13 ? -15.211 -10.906 -7.5 1 96.19 13 TYR B CA 1
ATOM 1091 C C . TYR B 1 13 ? -15.312 -12.422 -7.598 1 96.19 13 TYR B C 1
ATOM 1093 O O . TYR B 1 13 ? -15.875 -13.07 -6.711 1 96.19 13 TYR B O 1
ATOM 1101 N N . ASP B 1 14 ? -14.727 -13.039 -8.609 1 93.31 14 ASP B N 1
ATOM 1102 C CA . ASP B 1 14 ? -14.883 -14.469 -8.891 1 93.31 14 ASP B CA 1
ATOM 1103 C C . ASP B 1 14 ? -14.109 -15.312 -7.879 1 93.31 14 ASP B C 1
ATOM 1105 O O . ASP B 1 14 ? -14.359 -16.516 -7.75 1 93.31 14 ASP B O 1
ATOM 1109 N N . ILE B 1 15 ? -13.211 -14.664 -7.18 1 93.5 15 ILE B N 1
ATOM 1110 C CA . ILE B 1 15 ? -12.438 -15.477 -6.246 1 93.5 15 ILE B CA 1
ATOM 1111 C C . ILE B 1 15 ? -12.859 -15.148 -4.812 1 93.5 15 ILE B C 1
ATOM 1113 O O . ILE B 1 15 ? -12.172 -15.523 -3.859 1 93.5 15 ILE B O 1
ATOM 1117 N N . ASP B 1 16 ? -13.922 -14.445 -4.719 1 94.5 16 ASP B N 1
ATOM 1118 C CA . ASP B 1 16 ? -14.508 -14.219 -3.4 1 94.5 16 ASP B CA 1
ATOM 1119 C C . ASP B 1 16 ? -14.727 -15.531 -2.664 1 94.5 16 ASP B C 1
ATOM 1121 O O . ASP B 1 16 ? -15.305 -16.469 -3.221 1 94.5 16 ASP B O 1
ATOM 1125 N N . GLY B 1 17 ? -14.227 -15.562 -1.446 1 95.31 17 GLY B N 1
ATOM 1126 C CA . GLY B 1 17 ? -14.43 -16.766 -0.641 1 95.31 17 GLY B CA 1
ATOM 1127 C C . GLY B 1 17 ? -13.383 -17.828 -0.887 1 95.31 17 GLY B C 1
ATOM 1128 O O . GLY B 1 17 ? -13.312 -18.812 -0.146 1 95.31 17 GLY B O 1
ATOM 1129 N N . TYR B 1 18 ? -12.617 -17.656 -1.899 1 95.56 18 TYR B N 1
ATOM 1130 C CA . TYR B 1 18 ? -11.562 -18.625 -2.164 1 95.56 18 TYR B CA 1
ATOM 1131 C C . TYR B 1 18 ? -10.609 -18.734 -0.98 1 95.56 18 TYR B C 1
ATOM 1133 O O . TYR B 1 18 ? -10.156 -17.719 -0.443 1 95.56 18 TYR B O 1
ATOM 1141 N N . GLY B 1 19 ? -10.336 -20 -0.475 1 93.12 19 GLY B N 1
ATOM 1142 C CA . GLY B 1 19 ? -9.461 -20.203 0.673 1 93.12 19 GLY B CA 1
ATOM 1143 C C . GLY B 1 19 ? -10.039 -19.641 1.962 1 93.12 19 GLY B C 1
ATOM 1144 O O . GLY B 1 19 ? -9.297 -19.328 2.893 1 93.12 19 GLY B O 1
ATOM 1145 N N . ARG B 1 20 ? -11.273 -19.297 1.994 1 93.88 20 ARG B N 1
ATOM 1146 C CA . ARG B 1 20 ? -11.984 -18.766 3.154 1 93.88 20 ARG B CA 1
ATOM 1147 C C . ARG B 1 20 ? -11.594 -17.312 3.416 1 93.88 20 ARG B C 1
ATOM 1149 O O . ARG B 1 20 ? -11.539 -16.875 4.57 1 93.88 20 ARG B O 1
ATOM 1156 N N . ILE B 1 21 ? -11.258 -16.703 2.32 1 95.75 21 ILE B N 1
ATOM 1157 C CA . ILE B 1 21 ? -10.914 -15.281 2.424 1 95.75 21 ILE B CA 1
ATOM 1158 C C . ILE B 1 21 ? -12.023 -14.438 1.801 1 95.75 21 ILE B C 1
ATOM 1160 O O . ILE B 1 21 ? -12.328 -14.586 0.615 1 95.75 21 ILE B O 1
ATOM 1164 N N . ALA B 1 22 ? -12.586 -13.594 2.674 1 96.12 22 ALA B N 1
ATOM 1165 C CA . ALA B 1 22 ? -13.648 -12.727 2.162 1 96.12 22 ALA B CA 1
ATOM 1166 C C . ALA B 1 22 ? -13.078 -11.656 1.235 1 96.12 22 ALA B C 1
ATOM 1168 O O . ALA B 1 22 ? -11.938 -11.219 1.41 1 96.12 22 ALA B O 1
ATOM 1169 N N . LEU B 1 23 ? -13.859 -11.164 0.262 1 96.94 23 LEU B N 1
ATOM 1170 C CA . LEU B 1 23 ? -13.422 -10.211 -0.752 1 96.94 23 LEU B CA 1
ATOM 1171 C C . LEU B 1 23 ? -12.898 -8.938 -0.107 1 96.94 23 LEU B C 1
ATOM 1173 O O . LEU B 1 23 ? -11.836 -8.438 -0.484 1 96.94 23 LEU B O 1
ATOM 1177 N N . PRO B 1 24 ? -13.555 -8.336 0.952 1 96.88 24 PRO B N 1
ATOM 1178 C CA . PRO B 1 24 ? -13.023 -7.113 1.551 1 96.88 24 PRO B CA 1
ATOM 1179 C C . PRO B 1 24 ? -11.656 -7.32 2.197 1 96.88 24 PRO B C 1
ATOM 1181 O O . PRO B 1 24 ? -10.828 -6.406 2.209 1 96.88 24 PRO B O 1
ATOM 1184 N N . GLU B 1 25 ? -11.414 -8.516 2.709 1 97.31 25 GLU B N 1
ATOM 1185 C CA . GLU B 1 25 ? -10.094 -8.844 3.242 1 97.31 25 GLU B CA 1
ATOM 1186 C C . GLU B 1 25 ? -9.031 -8.82 2.143 1 97.31 25 GLU B C 1
ATOM 1188 O O . GLU B 1 25 ? -7.93 -8.312 2.348 1 97.31 25 GLU B O 1
ATOM 1193 N N . LEU B 1 26 ? -9.43 -9.422 1.042 1 97.81 26 LEU B N 1
ATOM 1194 C CA . LEU B 1 26 ? -8.5 -9.453 -0.085 1 97.81 26 LEU B CA 1
ATOM 1195 C C . LEU B 1 26 ? -8.242 -8.047 -0.621 1 97.81 26 LEU B C 1
ATOM 1197 O O . LEU B 1 26 ? -7.105 -7.703 -0.942 1 97.81 26 LEU B O 1
ATOM 1201 N N . ILE B 1 27 ? -9.25 -7.246 -0.733 1 98.31 27 ILE B N 1
ATOM 1202 C CA . ILE B 1 27 ? -9.141 -5.891 -1.251 1 98.31 27 ILE B CA 1
ATOM 1203 C C . ILE B 1 27 ? -8.258 -5.055 -0.322 1 98.31 27 ILE B C 1
ATOM 1205 O O . ILE B 1 27 ? -7.375 -4.328 -0.781 1 98.31 27 ILE B O 1
ATOM 1209 N N . CYS B 1 28 ? -8.516 -5.18 0.986 1 98.25 28 CYS B N 1
ATOM 1210 C CA . CYS B 1 28 ? -7.66 -4.527 1.974 1 98.25 28 CYS B CA 1
ATOM 1211 C C . CYS B 1 28 ? -6.207 -4.961 1.81 1 98.25 28 CYS B C 1
ATOM 1213 O O . CYS B 1 28 ? -5.309 -4.121 1.776 1 98.25 28 CYS B O 1
ATOM 1215 N N . THR B 1 29 ? -6.004 -6.25 1.723 1 98.56 29 THR B N 1
ATOM 1216 C CA . THR B 1 29 ? -4.66 -6.816 1.627 1 98.56 29 THR B CA 1
ATOM 1217 C C . THR B 1 29 ? -3.943 -6.301 0.384 1 98.56 29 THR B C 1
ATOM 1219 O O . THR B 1 29 ? -2.766 -5.938 0.446 1 98.56 29 THR B O 1
ATOM 1222 N N . MET B 1 30 ? -4.602 -6.188 -0.807 1 98.56 30 MET B N 1
ATOM 1223 C CA . MET B 1 30 ? -3.969 -5.734 -2.041 1 98.56 30 MET B CA 1
ATOM 1224 C C . MET B 1 30 ? -3.689 -4.234 -1.991 1 98.56 30 MET B C 1
ATOM 1226 O O . MET B 1 30 ? -2.699 -3.764 -2.551 1 98.56 30 MET B O 1
ATOM 1230 N N . PHE B 1 31 ? -4.559 -3.523 -1.251 1 98.56 31 PHE B N 1
ATOM 1231 C CA . PHE B 1 31 ? -4.285 -2.1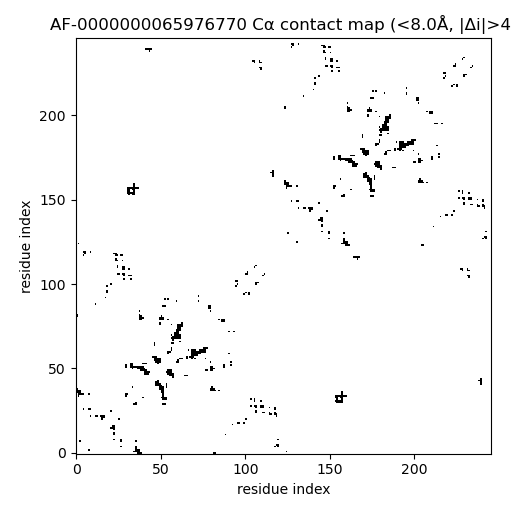02 -1.073 1 98.56 31 PHE B CA 1
ATOM 1232 C C . PHE B 1 31 ? -2.947 -1.893 -0.373 1 98.56 31 PHE B C 1
ATOM 1234 O O . PHE B 1 31 ? -2.111 -1.115 -0.84 1 98.56 31 PHE B O 1
ATOM 1241 N N . HIS B 1 32 ? -2.709 -2.641 0.656 1 98.5 32 HIS B N 1
ATOM 1242 C CA . HIS B 1 32 ? -1.506 -2.438 1.455 1 98.5 32 HIS B CA 1
ATOM 1243 C C . HIS B 1 32 ? -0.324 -3.207 0.875 1 98.5 32 HIS B C 1
ATOM 1245 O O . HIS B 1 32 ? 0.822 -2.986 1.274 1 98.5 32 HIS B O 1
ATOM 1251 N N . THR B 1 33 ? -0.591 -4.051 -0.041 1 98.5 33 THR B N 1
ATOM 1252 C CA . THR B 1 33 ? 0.467 -4.832 -0.67 1 98.5 33 THR B CA 1
ATOM 1253 C C . THR B 1 33 ? 1.083 -4.07 -1.839 1 98.5 33 THR B C 1
ATOM 1255 O O . THR B 1 33 ? 2.303 -4.07 -2.014 1 98.5 33 THR B O 1
ATOM 1258 N N . SER B 1 34 ? 0.236 -3.322 -2.596 1 98.06 34 SER B N 1
ATOM 1259 C CA . SER B 1 34 ? 0.753 -2.711 -3.816 1 98.06 34 SER B CA 1
ATOM 1260 C C . SER B 1 34 ? 0.033 -1.404 -4.129 1 98.06 34 SER B C 1
ATOM 1262 O O . SER B 1 34 ? 0.322 -0.755 -5.137 1 98.06 34 SER B O 1
ATOM 1264 N N . GLY B 1 35 ? -0.94 -1.044 -3.312 1 97.19 35 GLY B N 1
ATOM 1265 C CA . GLY B 1 35 ? -1.763 0.114 -3.627 1 97.19 35 GLY B CA 1
ATOM 1266 C C . GLY B 1 35 ? -2.613 -0.077 -4.867 1 97.19 35 GLY B C 1
ATOM 1267 O O . GLY B 1 35 ? -2.926 0.888 -5.57 1 97.19 35 GLY B O 1
ATOM 1268 N N . TYR B 1 36 ? -2.936 -1.313 -5.184 1 98 36 TYR B N 1
ATOM 1269 C CA . TYR B 1 36 ? -3.723 -1.684 -6.355 1 98 36 TYR B CA 1
ATOM 1270 C C . TYR B 1 36 ? -2.965 -1.382 -7.641 1 98 36 TYR B C 1
ATOM 1272 O O . TYR B 1 36 ? -3.572 -1.148 -8.688 1 98 36 TYR B O 1
ATOM 1280 N N . ASP B 1 37 ? -1.68 -1.312 -7.578 1 97.81 37 ASP B N 1
ATOM 1281 C CA . ASP B 1 37 ? -0.836 -0.991 -8.727 1 97.81 37 ASP B CA 1
ATOM 1282 C C . ASP B 1 37 ? -0.375 -2.26 -9.438 1 97.81 37 ASP B C 1
ATOM 1284 O O . ASP B 1 37 ? 0.385 -3.053 -8.883 1 97.81 37 ASP B O 1
ATOM 1288 N N . THR B 1 38 ? -0.742 -2.424 -10.75 1 98 38 THR B N 1
ATOM 1289 C CA . THR B 1 38 ? -0.42 -3.645 -11.477 1 98 38 THR B CA 1
ATOM 1290 C C . THR B 1 38 ? 1.04 -3.639 -11.922 1 98 38 THR B C 1
ATOM 1292 O O . THR B 1 38 ? 1.568 -4.668 -12.352 1 98 38 THR B O 1
ATOM 1295 N N . GLN B 1 39 ? 1.751 -2.535 -11.742 1 97.25 39 GLN B N 1
ATOM 1296 C CA . GLN B 1 39 ? 3.135 -2.436 -12.195 1 97.25 39 GLN B CA 1
ATOM 1297 C C . GLN B 1 39 ? 4.086 -2.246 -11.016 1 97.25 39 GLN B C 1
ATOM 1299 O O . GLN B 1 39 ? 5.246 -1.881 -11.203 1 97.25 39 GLN B O 1
ATOM 1304 N N . ALA B 1 40 ? 3.564 -2.443 -9.859 1 97.19 40 ALA B N 1
ATOM 1305 C CA . ALA B 1 40 ? 4.387 -2.277 -8.664 1 97.19 40 ALA B CA 1
ATOM 1306 C C . ALA B 1 40 ? 5.5 -3.322 -8.617 1 97.19 40 ALA B C 1
ATOM 1308 O O . ALA B 1 40 ? 5.254 -4.508 -8.844 1 97.19 40 ALA B O 1
ATOM 1309 N N . ILE B 1 41 ? 6.723 -2.861 -8.367 1 97.06 41 ILE B N 1
ATOM 1310 C CA . ILE B 1 41 ? 7.879 -3.744 -8.227 1 97.06 41 ILE B CA 1
ATOM 1311 C C . ILE B 1 41 ? 8.617 -3.428 -6.93 1 97.06 41 ILE B C 1
ATOM 1313 O O . ILE B 1 41 ? 8.859 -2.26 -6.613 1 97.06 41 ILE B O 1
ATOM 1317 N N . VAL B 1 42 ? 8.867 -4.453 -6.168 1 96.75 42 VAL B N 1
ATOM 1318 C CA . VAL B 1 42 ? 9.711 -4.32 -4.988 1 96.75 42 VAL B CA 1
ATOM 1319 C C . VAL B 1 42 ? 10.906 -5.266 -5.102 1 96.75 42 VAL B C 1
ATOM 1321 O O . VAL B 1 42 ? 10.734 -6.488 -5.172 1 96.75 42 VAL B O 1
ATOM 1324 N N . GLU B 1 43 ? 12.102 -4.699 -5.137 1 95 43 GLU B N 1
ATOM 1325 C CA . GLU B 1 43 ? 13.328 -5.488 -5.211 1 95 43 GLU B CA 1
ATOM 1326 C C . GLU B 1 43 ? 13.922 -5.723 -3.824 1 95 43 GLU B C 1
ATOM 1328 O O . GLU B 1 43 ? 14.281 -4.773 -3.127 1 95 43 GLU B O 1
ATOM 1333 N N . ASN B 1 44 ? 13.93 -6.941 -3.463 1 93 44 ASN B N 1
ATOM 1334 C CA . ASN B 1 44 ? 14.617 -7.348 -2.24 1 93 44 ASN B CA 1
ATOM 1335 C C . ASN B 1 44 ? 16.031 -7.855 -2.531 1 93 44 ASN B C 1
ATOM 1337 O O . ASN B 1 44 ? 16.469 -7.84 -3.682 1 93 44 ASN B O 1
ATOM 1341 N N . ASN B 1 45 ? 16.812 -8.25 -1.518 1 86.81 45 ASN B N 1
ATOM 1342 C CA . ASN B 1 45 ? 18.172 -8.734 -1.709 1 86.81 45 ASN B CA 1
ATOM 1343 C C . ASN B 1 45 ? 18.203 -10.031 -2.51 1 86.81 45 ASN B C 1
ATOM 1345 O O . ASN B 1 45 ? 19.047 -10.211 -3.381 1 86.81 45 ASN B O 1
ATOM 1349 N N . GLU B 1 46 ? 17.25 -10.938 -2.332 1 90 46 GLU B N 1
ATOM 1350 C CA . GLU B 1 46 ? 17.312 -12.281 -2.906 1 90 46 GLU B CA 1
ATOM 1351 C C . GLU B 1 46 ? 16.188 -12.516 -3.908 1 90 46 GLU B C 1
ATOM 1353 O O . GLU B 1 46 ? 16.172 -13.531 -4.602 1 90 46 GLU B O 1
ATOM 1358 N N . SER B 1 47 ? 15.352 -11.594 -4.004 1 96.12 47 SER B N 1
ATOM 1359 C CA . SER B 1 47 ? 14.18 -11.805 -4.852 1 96.12 47 SER B CA 1
ATOM 1360 C C . SER B 1 47 ? 13.555 -10.477 -5.27 1 96.12 47 SER B C 1
ATOM 1362 O O . SER B 1 47 ? 13.898 -9.422 -4.727 1 96.12 47 SER B O 1
ATOM 1364 N N . THR B 1 48 ? 12.727 -10.539 -6.266 1 97.06 48 THR B N 1
ATOM 1365 C CA . THR B 1 48 ? 11.898 -9.422 -6.707 1 97.06 48 THR B CA 1
ATOM 1366 C C . THR B 1 48 ? 10.422 -9.797 -6.668 1 97.06 48 THR B C 1
ATOM 1368 O O . THR B 1 48 ? 10.047 -10.906 -7.059 1 97.06 48 THR B O 1
ATOM 1371 N N . GLU B 1 49 ? 9.586 -8.891 -6.094 1 98 49 GLU B N 1
ATOM 1372 C CA . GLU B 1 49 ? 8.141 -9.055 -6.031 1 98 49 GLU B CA 1
ATOM 1373 C C . GLU B 1 49 ? 7.449 -8.25 -7.129 1 98 49 GLU B C 1
ATOM 1375 O O . GLU B 1 49 ? 7.785 -7.09 -7.363 1 98 49 GLU B O 1
ATOM 1380 N N . TYR B 1 50 ? 6.516 -8.914 -7.812 1 98.25 50 TYR B N 1
ATOM 1381 C CA . TYR B 1 50 ? 6.004 -8.32 -9.039 1 98.25 50 TYR B CA 1
ATOM 1382 C C . TYR B 1 50 ? 4.504 -8.078 -8.953 1 98.25 50 TYR B C 1
ATOM 1384 O O . TYR B 1 50 ? 3.752 -8.961 -8.531 1 98.25 50 TYR B O 1
ATOM 1392 N N . GLY B 1 51 ? 4.082 -6.855 -9.336 1 98.31 51 GLY B N 1
ATOM 1393 C CA . GLY B 1 51 ? 2.709 -6.57 -9.719 1 98.31 51 GLY B CA 1
ATOM 1394 C C . GLY B 1 51 ? 1.779 -6.402 -8.531 1 98.31 51 GLY B C 1
ATOM 1395 O O . GLY B 1 51 ? 2.23 -6.145 -7.418 1 98.31 51 GLY B O 1
ATOM 1396 N N . LEU B 1 52 ? 0.485 -6.508 -8.859 1 98.44 52 LEU B N 1
ATOM 1397 C CA . LEU B 1 52 ? -0.63 -6.277 -7.949 1 98.44 52 LEU B CA 1
ATOM 1398 C C . LEU B 1 52 ? -0.502 -7.152 -6.707 1 98.44 52 LEU B C 1
ATOM 1400 O O . LEU B 1 52 ? -0.644 -6.668 -5.582 1 98.44 52 LEU B O 1
ATOM 1404 N N . PHE B 1 53 ? -0.147 -8.445 -6.941 1 98.81 53 PHE B N 1
ATOM 1405 C CA . PHE B 1 53 ? -0.118 -9.422 -5.855 1 98.81 53 PHE B CA 1
ATOM 1406 C C . PHE B 1 53 ? 1.295 -9.57 -5.301 1 98.81 53 PHE B C 1
ATOM 1408 O O . PHE B 1 53 ? 1.528 -10.375 -4.395 1 98.81 53 PHE B O 1
ATOM 1415 N N . GLN B 1 54 ? 2.236 -8.82 -5.801 1 98.62 54 GLN B N 1
ATOM 1416 C CA . GLN B 1 54 ? 3.621 -8.891 -5.344 1 98.62 54 GLN B CA 1
ATOM 1417 C C . GLN B 1 54 ? 4.098 -10.336 -5.25 1 98.62 54 GLN B C 1
ATOM 1419 O O . GLN B 1 54 ? 4.508 -10.797 -4.184 1 98.62 54 GLN B O 1
ATOM 1424 N N . ILE B 1 55 ? 4.137 -10.922 -6.398 1 98.75 55 ILE B N 1
ATOM 1425 C CA . ILE B 1 55 ? 4.52 -12.328 -6.492 1 98.75 55 ILE B CA 1
ATOM 1426 C C . ILE B 1 55 ? 6.027 -12.438 -6.707 1 98.75 55 ILE B C 1
ATOM 1428 O O . ILE B 1 55 ? 6.574 -11.852 -7.645 1 98.75 55 ILE B O 1
ATOM 1432 N N . SER B 1 56 ? 6.648 -13.281 -5.898 1 98.31 56 SER B N 1
ATOM 1433 C CA . SER B 1 56 ? 8.109 -13.344 -5.836 1 98.31 56 SER B CA 1
ATOM 1434 C C . SER B 1 56 ? 8.664 -14.266 -6.91 1 98.31 56 SER B C 1
ATOM 1436 O O . SER B 1 56 ? 8.117 -15.344 -7.16 1 98.31 56 SER B O 1
ATOM 1438 N N . ASN B 1 57 ? 9.789 -13.852 -7.461 1 98.31 57 ASN B N 1
ATOM 1439 C CA . ASN B 1 57 ? 10.469 -14.703 -8.43 1 98.31 57 ASN B CA 1
ATOM 1440 C C . ASN B 1 57 ? 11.344 -15.742 -7.746 1 98.31 57 ASN B C 1
ATOM 1442 O O . ASN B 1 57 ? 12.031 -16.516 -8.414 1 98.31 57 ASN B O 1
ATOM 1446 N N . ALA B 1 58 ? 11.367 -15.781 -6.453 1 96.94 58 ALA B N 1
ATOM 1447 C CA . ALA B 1 58 ? 12.148 -16.781 -5.738 1 96.94 58 ALA B CA 1
ATOM 1448 C C . ALA B 1 58 ? 11.594 -18.188 -5.977 1 96.94 58 ALA B C 1
ATOM 1450 O O . ALA B 1 58 ? 12.352 -19.156 -6.113 1 96.94 58 ALA B O 1
ATOM 1451 N N . LEU B 1 59 ? 10.227 -18.219 -6.086 1 97.75 59 LEU B N 1
ATOM 1452 C CA . LEU B 1 59 ? 9.609 -19.547 -6.137 1 97.75 59 LEU B CA 1
ATOM 1453 C C . LEU B 1 59 ? 8.523 -19.594 -7.207 1 97.75 59 LEU B C 1
ATOM 1455 O O . LEU B 1 59 ? 8.211 -20.672 -7.734 1 97.75 59 LEU B O 1
ATOM 1459 N N . TRP B 1 60 ? 7.961 -18.547 -7.648 1 98.56 60 TRP B N 1
ATOM 1460 C CA . TRP B 1 60 ? 6.617 -18.609 -8.211 1 98.56 60 TRP B CA 1
ATOM 1461 C C . TRP B 1 60 ? 6.641 -18.328 -9.711 1 98.56 60 TRP B C 1
ATOM 1463 O O . TRP B 1 60 ? 5.773 -18.781 -10.453 1 98.56 60 TRP B O 1
ATOM 1473 N N . CYS B 1 61 ? 7.551 -17.594 -10.211 1 98.62 61 CYS B N 1
ATOM 1474 C CA . CYS B 1 61 ? 7.641 -17.219 -11.617 1 98.62 61 CYS B CA 1
ATOM 1475 C C . CYS B 1 61 ? 9.094 -17.156 -12.078 1 98.62 61 CYS B C 1
ATOM 1477 O O . CYS B 1 61 ? 10.008 -17.172 -11.258 1 98.62 61 CYS B O 1
ATOM 1479 N N . LYS B 1 62 ? 9.266 -17.109 -13.375 1 97.25 62 LYS B N 1
ATOM 1480 C CA . LYS B 1 62 ? 10.609 -17.109 -13.953 1 97.25 62 LYS B CA 1
ATOM 1481 C C . LYS B 1 62 ? 11.055 -15.688 -14.32 1 97.25 62 LYS B C 1
ATOM 1483 O O . LYS B 1 62 ? 10.266 -14.906 -14.852 1 97.25 62 LYS B O 1
ATOM 1488 N N . SER B 1 63 ? 12.195 -15.32 -13.93 1 95.31 63 SER B N 1
ATOM 1489 C CA . SER B 1 63 ? 12.852 -14.078 -14.32 1 95.31 63 SER B CA 1
ATOM 1490 C C . SER B 1 63 ? 14.352 -14.289 -14.523 1 95.31 63 SER B C 1
ATOM 1492 O O . SER B 1 63 ? 14.914 -15.289 -14.07 1 95.31 63 SER B O 1
ATOM 1494 N N . SER B 1 64 ? 14.953 -13.352 -15.281 1 90.44 64 SER B N 1
ATOM 1495 C CA . SER B 1 64 ? 16.391 -13.453 -15.523 1 90.44 64 SER B CA 1
ATOM 1496 C C . SER B 1 64 ? 17.172 -13.312 -14.227 1 90.44 64 SER B C 1
ATOM 1498 O O . SER B 1 64 ? 18.297 -13.828 -14.109 1 90.44 64 SER B O 1
ATOM 1500 N N . GLN B 1 65 ? 16.641 -12.711 -13.258 1 89.25 65 GLN B N 1
ATOM 1501 C CA . GLN B 1 65 ? 17.312 -12.453 -11.992 1 89.25 65 GLN B CA 1
ATOM 1502 C C . GLN B 1 65 ? 17.281 -13.688 -11.094 1 89.25 65 GLN B C 1
ATOM 1504 O O . GLN B 1 65 ? 18.047 -13.781 -10.133 1 89.25 65 GLN B O 1
ATOM 1509 N N . SER B 1 66 ? 16.391 -14.602 -11.352 1 88.81 66 SER B N 1
ATOM 1510 C CA . SER B 1 66 ? 16.25 -15.805 -10.531 1 88.81 66 SER B CA 1
ATOM 1511 C C . SER B 1 66 ? 16.109 -17.047 -11.398 1 88.81 66 SER B C 1
ATOM 1513 O O . SER B 1 66 ? 15.055 -17.688 -11.391 1 88.81 66 SER B O 1
ATOM 1515 N N . PRO B 1 67 ? 17.156 -17.516 -12 1 86.12 67 PRO B N 1
ATOM 1516 C CA . PRO B 1 67 ? 17.094 -18.688 -12.883 1 86.12 67 PRO B CA 1
ATOM 1517 C C . PRO B 1 67 ? 16.797 -19.984 -12.117 1 86.12 67 PRO B C 1
ATOM 1519 O O . PRO B 1 67 ? 16.328 -20.953 -12.711 1 86.12 67 PRO B O 1
ATOM 1522 N N . GLN B 1 68 ? 17 -19.906 -10.891 1 90.19 68 GLN B N 1
ATOM 1523 C CA . GLN B 1 68 ? 16.844 -21.109 -10.094 1 90.19 68 GLN B CA 1
ATOM 1524 C C . GLN B 1 68 ? 15.414 -21.25 -9.586 1 90.19 68 GLN B C 1
ATOM 1526 O O . GLN B 1 68 ? 15.078 -22.234 -8.914 1 90.19 68 GLN B O 1
ATOM 1531 N N . SER B 1 69 ? 14.57 -20.344 -9.828 1 94.12 69 SER B N 1
ATOM 1532 C CA . SER B 1 69 ? 13.188 -20.391 -9.367 1 94.12 69 SER B CA 1
ATOM 1533 C C . SER B 1 69 ? 12.492 -21.672 -9.82 1 94.12 69 SER B C 1
ATOM 1535 O O . SER B 1 69 ? 12.68 -22.109 -10.961 1 94.12 69 SER B O 1
ATOM 1537 N N . ARG B 1 70 ? 11.656 -22.25 -8.953 1 96.81 70 ARG B N 1
ATOM 1538 C CA . ARG B 1 70 ? 10.867 -23.422 -9.312 1 96.81 70 ARG B CA 1
ATOM 1539 C C . ARG B 1 70 ? 9.734 -23.047 -10.266 1 96.81 70 ARG B C 1
ATOM 1541 O O . ARG B 1 70 ? 9.148 -23.922 -10.914 1 96.81 70 ARG B O 1
ATOM 1548 N N . ASN B 1 71 ? 9.414 -21.828 -10.352 1 98.12 71 ASN B N 1
ATOM 1549 C CA . ASN B 1 71 ? 8.391 -21.328 -11.266 1 98.12 71 ASN B CA 1
ATOM 1550 C C . ASN B 1 71 ? 7.09 -22.125 -11.133 1 98.12 71 ASN B C 1
ATOM 1552 O O . ASN B 1 71 ? 6.578 -22.656 -12.117 1 98.12 71 ASN B O 1
ATOM 1556 N N . ILE B 1 72 ? 6.562 -22.156 -9.945 1 98.5 72 ILE B N 1
ATOM 1557 C CA . ILE B 1 72 ? 5.395 -22.969 -9.609 1 98.5 72 ILE B CA 1
ATOM 1558 C C . ILE B 1 72 ? 4.207 -22.531 -10.469 1 98.5 72 ILE B C 1
ATOM 1560 O O . ILE B 1 72 ? 3.371 -23.344 -10.852 1 98.5 72 ILE B O 1
ATOM 1564 N N . CYS B 1 73 ? 4.145 -21.297 -10.852 1 98.69 73 CYS B N 1
ATOM 1565 C CA . CYS B 1 73 ? 3.018 -20.766 -11.617 1 98.69 73 CYS B CA 1
ATOM 1566 C C . CYS B 1 73 ? 3.223 -20.984 -13.109 1 98.69 73 CYS B C 1
ATOM 1568 O O . CYS B 1 73 ? 2.316 -20.734 -13.906 1 98.69 73 CYS B O 1
ATOM 1570 N N . ASP B 1 74 ? 4.418 -21.391 -13.555 1 98.19 74 ASP B N 1
ATOM 1571 C CA . ASP B 1 74 ? 4.746 -21.656 -14.953 1 98.19 74 ASP B CA 1
ATOM 1572 C C . ASP B 1 74 ? 4.465 -20.438 -15.828 1 98.19 74 ASP B C 1
ATOM 1574 O O . ASP B 1 74 ? 3.727 -20.531 -16.812 1 98.19 74 ASP B O 1
ATOM 1578 N N . ILE B 1 75 ? 5.121 -19.438 -15.469 1 98.44 75 ILE B N 1
ATOM 1579 C CA . ILE B 1 75 ? 4.91 -18.156 -16.141 1 98.44 75 ILE B CA 1
ATOM 1580 C C . ILE B 1 75 ? 6.133 -17.266 -15.961 1 98.44 75 ILE B C 1
ATOM 1582 O O . ILE B 1 75 ? 6.902 -17.453 -15.016 1 98.44 75 ILE B O 1
ATOM 1586 N N . THR B 1 76 ? 6.355 -16.297 -16.922 1 98.25 76 THR B N 1
ATOM 1587 C CA . THR B 1 76 ? 7.406 -15.305 -16.719 1 98.25 76 THR B CA 1
ATOM 1588 C C . THR B 1 76 ? 6.898 -14.141 -15.875 1 98.25 76 THR B C 1
ATOM 1590 O O . THR B 1 76 ? 5.754 -13.703 -16.031 1 98.25 76 THR B O 1
ATOM 1593 N N . CYS B 1 77 ? 7.742 -13.625 -14.984 1 98.44 77 CYS B N 1
ATOM 1594 C CA . CYS B 1 77 ? 7.332 -12.648 -13.977 1 98.44 77 CYS B CA 1
ATOM 1595 C C . CYS B 1 77 ? 6.84 -11.367 -14.625 1 98.44 77 CYS B C 1
ATOM 1597 O O . CYS B 1 77 ? 6.004 -10.656 -14.055 1 98.44 77 CYS B O 1
ATOM 1599 N N . ASP B 1 78 ? 7.355 -11 -15.797 1 97.88 78 ASP B N 1
ATOM 1600 C CA . ASP B 1 78 ? 6.953 -9.781 -16.484 1 97.88 78 ASP B CA 1
ATOM 1601 C C . ASP B 1 78 ? 5.461 -9.797 -16.812 1 97.88 78 ASP B C 1
ATOM 1603 O O . ASP B 1 78 ? 4.855 -8.742 -17.016 1 97.88 78 ASP B O 1
ATOM 1607 N N . LYS B 1 79 ? 4.828 -10.953 -16.859 1 98.38 79 LYS B N 1
ATOM 1608 C CA . LYS B 1 79 ? 3.402 -11.07 -17.141 1 98.38 79 LYS B CA 1
ATOM 1609 C C . LYS B 1 79 ? 2.561 -10.547 -15.984 1 98.38 79 LYS B C 1
ATOM 1611 O O . LYS B 1 79 ? 1.363 -10.297 -16.141 1 98.38 79 LYS B O 1
ATOM 1616 N N . PHE B 1 80 ? 3.164 -10.375 -14.82 1 98.62 80 PHE B N 1
ATOM 1617 C CA . PHE B 1 80 ? 2.453 -9.82 -13.672 1 98.62 80 PHE B CA 1
ATOM 1618 C C . PHE B 1 80 ? 2.459 -8.297 -13.703 1 98.62 80 PHE B C 1
ATOM 1620 O O . PHE B 1 80 ? 1.865 -7.648 -12.844 1 98.62 80 PHE B O 1
ATOM 1627 N N . LEU B 1 81 ? 3.061 -7.699 -14.781 1 98.19 81 LEU B N 1
ATOM 1628 C CA . LEU B 1 81 ? 3.268 -6.254 -14.789 1 98.19 81 LEU B CA 1
ATOM 1629 C C . LEU B 1 81 ? 2.385 -5.578 -15.828 1 98.19 81 LEU B C 1
ATOM 1631 O O . LEU B 1 81 ? 2.566 -4.395 -16.125 1 98.19 81 LEU B O 1
ATOM 1635 N N . ASP B 1 82 ? 1.478 -6.281 -16.375 1 97.44 82 ASP B N 1
ATOM 1636 C CA . ASP B 1 82 ? 0.546 -5.676 -17.312 1 97.44 82 ASP B CA 1
ATOM 1637 C C . ASP B 1 82 ? -0.863 -5.605 -16.734 1 97.44 82 ASP B C 1
ATOM 1639 O O . ASP B 1 82 ? -1.091 -6.027 -15.594 1 97.44 82 ASP B O 1
ATOM 1643 N N . ASP B 1 83 ? -1.82 -5.094 -17.469 1 95.06 83 ASP B N 1
ATOM 1644 C CA . ASP B 1 83 ? -3.127 -4.773 -16.906 1 95.06 83 ASP B CA 1
ATOM 1645 C C . ASP B 1 83 ? -4.066 -5.973 -16.984 1 95.06 83 ASP B C 1
ATOM 1647 O O . ASP B 1 83 ? -5.16 -5.949 -16.406 1 95.06 83 ASP B O 1
ATOM 1651 N N . ASP B 1 84 ? -3.666 -6.969 -17.719 1 96.81 84 ASP B N 1
ATOM 1652 C CA . ASP B 1 84 ? -4.398 -8.234 -17.672 1 96.81 84 ASP B CA 1
ATOM 1653 C C . ASP B 1 84 ? -4.008 -9.039 -16.422 1 96.81 84 ASP B C 1
ATOM 1655 O O . ASP B 1 84 ? -2.965 -9.695 -16.406 1 96.81 84 ASP B O 1
ATOM 1659 N N . ILE B 1 85 ? -4.965 -9.047 -15.422 1 97.88 85 ILE B N 1
ATOM 1660 C CA . ILE B 1 85 ? -4.574 -9.656 -14.156 1 97.88 85 ILE B CA 1
ATOM 1661 C C . ILE B 1 85 ? -5.113 -11.086 -14.078 1 97.88 85 ILE B C 1
ATOM 1663 O O . ILE B 1 85 ? -5.125 -11.688 -13 1 97.88 85 ILE B O 1
ATOM 1667 N N . THR B 1 86 ? -5.562 -11.664 -15.211 1 97.81 86 THR B N 1
ATOM 1668 C CA . THR B 1 86 ? -6.094 -13.023 -15.211 1 97.81 86 THR B CA 1
ATOM 1669 C C . THR B 1 86 ? -5.031 -14.023 -14.758 1 97.81 86 THR B C 1
ATOM 1671 O O . THR B 1 86 ? -5.293 -14.883 -13.914 1 97.81 86 THR B O 1
ATOM 1674 N N . ASP B 1 87 ? -3.875 -13.914 -15.359 1 98.31 87 ASP B N 1
ATOM 1675 C CA . ASP B 1 87 ? -2.789 -14.805 -14.969 1 98.31 87 ASP B CA 1
ATOM 1676 C C . ASP B 1 87 ? -2.314 -14.508 -13.547 1 98.31 87 ASP B C 1
ATOM 1678 O O . ASP B 1 87 ? -1.913 -15.414 -12.82 1 98.31 87 ASP B O 1
ATOM 1682 N N . ASP B 1 88 ? -2.354 -13.25 -13.094 1 98.56 88 ASP B N 1
ATOM 1683 C CA . ASP B 1 88 ? -2.039 -12.891 -11.719 1 98.56 88 AS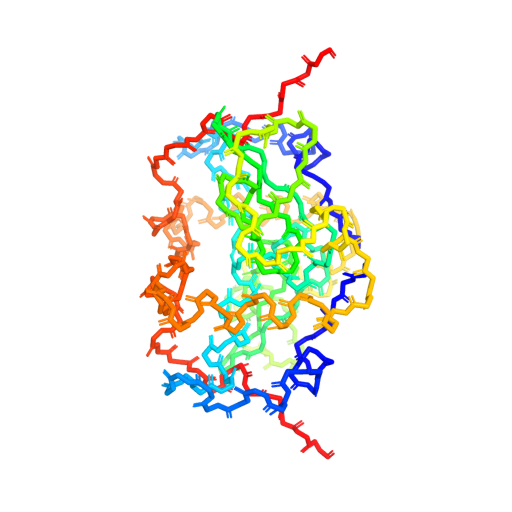P B CA 1
ATOM 1684 C C . ASP B 1 88 ? -2.953 -13.625 -10.734 1 98.56 88 ASP B C 1
ATOM 1686 O O . ASP B 1 88 ? -2.484 -14.188 -9.742 1 98.56 88 ASP B O 1
ATOM 1690 N N . ILE B 1 89 ? -4.219 -13.609 -11.055 1 98.5 89 ILE B N 1
ATOM 1691 C CA . ILE B 1 89 ? -5.227 -14.227 -10.203 1 98.5 89 ILE B CA 1
ATOM 1692 C C . ILE B 1 89 ? -4.992 -15.734 -10.148 1 98.5 89 ILE B C 1
ATOM 1694 O O . ILE B 1 89 ? -5.078 -16.344 -9.078 1 98.5 89 ILE B O 1
ATOM 1698 N N . MET B 1 90 ? -4.656 -16.344 -11.266 1 98.38 90 MET B N 1
ATOM 1699 C CA . MET B 1 90 ? -4.391 -17.781 -11.305 1 98.38 90 MET B CA 1
ATOM 1700 C C . MET B 1 90 ? -3.217 -18.141 -10.398 1 98.38 90 MET B C 1
ATOM 1702 O O . MET B 1 90 ? -3.277 -19.125 -9.656 1 98.38 90 MET B O 1
ATOM 1706 N N . CYS B 1 91 ? -2.158 -17.391 -10.445 1 98.69 91 CYS B N 1
ATOM 1707 C CA . CYS B 1 91 ? -1.002 -17.656 -9.594 1 98.69 91 CYS B CA 1
ATOM 1708 C C . CYS B 1 91 ? -1.32 -17.359 -8.133 1 98.69 91 CYS B C 1
ATOM 1710 O O . CYS B 1 91 ? -0.893 -18.094 -7.238 1 98.69 91 CYS B O 1
ATOM 1712 N N . ALA B 1 92 ? -2.062 -16.281 -7.871 1 98.5 92 ALA B N 1
ATOM 1713 C CA . ALA B 1 92 ? -2.463 -15.945 -6.508 1 98.5 92 ALA B CA 1
ATOM 1714 C C . ALA B 1 92 ? -3.262 -17.078 -5.871 1 98.5 92 ALA B C 1
ATOM 1716 O O . ALA B 1 92 ? -3.105 -17.375 -4.684 1 98.5 92 ALA B O 1
ATOM 1717 N N . LYS B 1 93 ? -4.062 -17.734 -6.676 1 98.31 93 LYS B N 1
ATOM 1718 C CA . LYS B 1 93 ? -4.82 -18.875 -6.172 1 98.31 93 LYS B CA 1
ATOM 1719 C C . LYS B 1 93 ? -3.889 -20.016 -5.754 1 98.31 93 LYS B C 1
ATOM 1721 O O . LYS B 1 93 ? -4.105 -20.641 -4.719 1 98.31 93 LYS B O 1
ATOM 1726 N N . LYS B 1 94 ? -2.898 -20.25 -6.508 1 98.19 94 LYS B N 1
ATOM 1727 C CA . LYS B 1 94 ? -1.916 -21.266 -6.133 1 98.19 94 LYS B CA 1
ATOM 1728 C C . LYS B 1 94 ? -1.219 -20.906 -4.828 1 98.19 94 LYS B C 1
ATOM 1730 O O . LYS B 1 94 ? -0.993 -21.766 -3.975 1 98.19 94 LYS B O 1
ATOM 1735 N N . ILE B 1 95 ? -0.874 -19.672 -4.691 1 98.31 95 ILE B N 1
ATOM 1736 C CA . ILE B 1 95 ? -0.222 -19.203 -3.479 1 98.31 95 ILE B CA 1
ATOM 1737 C C . ILE B 1 95 ? -1.15 -19.391 -2.281 1 98.31 95 ILE B C 1
ATOM 1739 O O . ILE B 1 95 ? -0.729 -19.891 -1.235 1 98.31 95 ILE B O 1
ATOM 1743 N N . LEU B 1 96 ? -2.414 -19.031 -2.479 1 98.06 96 LEU B N 1
ATOM 1744 C CA . LEU B 1 96 ? -3.385 -19.203 -1.406 1 98.06 96 LEU B CA 1
ATOM 1745 C C . LEU B 1 96 ? -3.502 -20.688 -1.023 1 98.06 96 LEU B C 1
ATOM 1747 O O . LEU B 1 96 ? -3.594 -21.016 0.16 1 98.06 96 LEU B O 1
ATOM 1751 N N . ASP B 1 97 ? -3.42 -21.562 -1.991 1 98.06 97 ASP B N 1
ATOM 1752 C CA . ASP B 1 97 ? -3.561 -23 -1.757 1 98.06 97 ASP B CA 1
ATOM 1753 C C . ASP B 1 97 ? -2.361 -23.562 -0.991 1 98.06 97 ASP B C 1
ATOM 1755 O O . ASP B 1 97 ? -2.514 -24.438 -0.139 1 98.06 97 ASP B O 1
ATOM 1759 N N . ILE B 1 98 ? -1.241 -23.047 -1.261 1 98.06 98 ILE B N 1
ATOM 1760 C CA . ILE B 1 98 ? -0.013 -23.656 -0.759 1 98.06 98 ILE B CA 1
ATOM 1761 C C . ILE B 1 98 ? 0.438 -22.938 0.51 1 98.06 98 ILE B C 1
ATOM 1763 O O . ILE B 1 98 ? 0.786 -23.578 1.505 1 98.06 98 ILE B O 1
ATOM 1767 N N . LYS B 1 99 ? 0.464 -21.609 0.544 1 97.56 99 LYS B N 1
ATOM 1768 C CA . LYS B 1 99 ? 1.005 -20.828 1.644 1 97.56 99 LYS B CA 1
ATOM 1769 C C . LYS B 1 99 ? -0.114 -20.234 2.502 1 97.56 99 LYS B C 1
ATOM 1771 O O . LYS B 1 99 ? 0.101 -19.906 3.672 1 97.56 99 LYS B O 1
ATOM 1776 N N . GLY B 1 100 ? -1.337 -20.062 1.851 1 97.19 100 GLY B N 1
ATOM 1777 C CA . GLY B 1 100 ? -2.42 -19.375 2.535 1 97.19 100 GLY B CA 1
ATOM 1778 C C . GLY B 1 100 ? -2.27 -17.859 2.523 1 97.19 100 GLY B C 1
ATOM 1779 O O . GLY B 1 100 ? -1.336 -17.328 1.918 1 97.19 100 GLY B O 1
ATOM 1780 N N . ILE B 1 101 ? -3.143 -17.156 3.178 1 97.31 101 ILE B N 1
ATOM 1781 C CA . ILE B 1 101 ? -3.262 -15.695 3.145 1 97.31 101 ILE B CA 1
ATOM 1782 C C . ILE B 1 101 ? -2.059 -15.062 3.842 1 97.31 101 ILE B C 1
ATOM 1784 O O . ILE B 1 101 ? -1.752 -13.891 3.621 1 97.31 101 ILE B O 1
ATOM 1788 N N . ASP B 1 102 ? -1.349 -15.898 4.605 1 96.06 102 ASP B N 1
ATOM 1789 C CA . ASP B 1 102 ? -0.213 -15.398 5.375 1 96.06 102 ASP B CA 1
ATOM 1790 C C . ASP B 1 102 ? 0.968 -15.078 4.465 1 96.06 102 ASP B C 1
ATOM 1792 O O . ASP B 1 102 ? 1.925 -14.422 4.891 1 96.06 102 ASP B O 1
ATOM 1796 N N . TYR B 1 103 ? 0.866 -15.531 3.227 1 97.5 103 TYR B N 1
ATOM 1797 C CA . TYR B 1 103 ? 1.866 -15.102 2.254 1 97.5 103 TYR B CA 1
ATOM 1798 C C . TYR B 1 103 ? 1.949 -13.586 2.188 1 97.5 103 TYR B C 1
ATOM 1800 O O . TYR B 1 103 ? 3.035 -13.016 2.035 1 97.5 103 TYR B O 1
ATOM 1808 N N . TRP B 1 104 ? 0.803 -12.93 2.229 1 97.94 104 TRP B N 1
ATOM 1809 C CA . TRP B 1 104 ? 0.755 -11.469 2.256 1 97.94 104 TRP B CA 1
ATOM 1810 C C . TRP B 1 104 ? 0.712 -10.953 3.691 1 97.94 104 TRP B C 1
ATOM 1812 O O . TRP B 1 104 ? -0.366 -10.805 4.27 1 97.94 104 TRP B O 1
ATOM 1822 N N . ILE B 1 105 ? 1.802 -10.5 4.18 1 96.56 105 ILE B N 1
ATOM 1823 C CA . ILE B 1 105 ? 1.963 -10.164 5.59 1 96.56 105 ILE B CA 1
ATOM 1824 C C . ILE B 1 105 ? 1.092 -8.961 5.938 1 96.56 105 ILE B C 1
ATOM 1826 O O . ILE B 1 105 ? 0.679 -8.797 7.09 1 96.56 105 ILE B O 1
ATOM 1830 N N . ALA B 1 106 ? 0.769 -8.164 4.965 1 97.56 106 ALA B N 1
ATOM 1831 C CA . ALA B 1 106 ? -0.105 -7.012 5.184 1 97.56 106 ALA B CA 1
ATOM 1832 C C . ALA B 1 106 ? -1.474 -7.449 5.695 1 97.56 106 ALA B C 1
ATOM 1834 O O . ALA B 1 106 ? -2.135 -6.715 6.434 1 97.56 106 ALA B O 1
ATOM 1835 N N . HIS B 1 107 ? -1.868 -8.656 5.305 1 97.75 107 HIS B N 1
ATOM 1836 C CA . HIS B 1 107 ? -3.188 -9.141 5.703 1 97.75 107 HIS B CA 1
ATOM 1837 C C . HIS B 1 107 ? -3.311 -9.227 7.219 1 97.75 107 HIS B C 1
ATOM 1839 O O . HIS B 1 107 ? -4.172 -8.57 7.812 1 97.75 107 HIS B O 1
ATOM 1845 N N . LYS B 1 108 ? -2.443 -10.031 7.816 1 95.69 108 LYS B N 1
ATOM 1846 C CA . LYS B 1 108 ? -2.516 -10.234 9.258 1 95.69 108 LYS B CA 1
ATOM 1847 C C . LYS B 1 108 ? -2.307 -8.922 10.016 1 95.69 108 LYS B C 1
ATOM 1849 O O . LYS B 1 108 ? -2.938 -8.688 11.047 1 95.69 108 LYS B O 1
ATOM 1854 N N . ALA B 1 109 ? -1.546 -8.117 9.484 1 95.5 109 ALA B N 1
ATOM 1855 C CA . ALA B 1 109 ? -1.142 -6.898 10.188 1 95.5 109 ALA B CA 1
ATOM 1856 C C . ALA B 1 109 ? -2.213 -5.82 10.07 1 95.5 109 ALA B C 1
ATOM 1858 O O . ALA B 1 109 ? -2.385 -5.004 10.977 1 95.5 109 ALA B O 1
ATOM 1859 N N . LEU B 1 110 ? -2.928 -5.785 8.984 1 97.44 110 LEU B N 1
ATOM 1860 C CA . LEU B 1 110 ? -3.686 -4.566 8.703 1 97.44 110 LEU B CA 1
ATOM 1861 C C . LEU B 1 110 ? -5.102 -4.902 8.25 1 97.44 110 LEU B C 1
ATOM 1863 O O . LEU B 1 110 ? -5.949 -4.012 8.141 1 97.44 110 LEU B O 1
ATOM 1867 N N . CYS B 1 111 ? -5.406 -6.133 8.016 1 97.88 111 CYS B N 1
ATOM 1868 C CA . CYS B 1 111 ? -6.637 -6.414 7.285 1 97.88 111 CYS B CA 1
ATOM 1869 C C . CYS B 1 111 ? -7.457 -7.484 7.992 1 97.88 111 CYS B C 1
ATOM 1871 O O . CYS B 1 111 ? -8.07 -8.336 7.348 1 97.88 111 CYS B O 1
ATOM 1873 N N . THR B 1 112 ? -7.453 -7.551 9.305 1 94.75 112 THR B N 1
ATOM 1874 C CA . THR B 1 112 ? -8.234 -8.531 10.055 1 94.75 112 THR B CA 1
ATOM 1875 C C . THR B 1 112 ? -9.453 -7.875 10.695 1 94.75 112 THR B C 1
ATOM 1877 O O . THR B 1 112 ? -10.367 -8.562 11.156 1 94.75 112 THR B O 1
ATOM 1880 N N . GLU B 1 113 ? -9.508 -6.535 10.688 1 91.69 113 GLU B N 1
ATOM 1881 C CA . GLU B 1 113 ? -10.633 -5.805 11.258 1 91.69 113 GLU B CA 1
ATOM 1882 C C . GLU B 1 113 ? -10.977 -4.578 10.414 1 91.69 113 GLU B C 1
ATOM 1884 O O . GLU B 1 113 ? -10.242 -4.23 9.484 1 91.69 113 GLU B O 1
ATOM 1889 N N . LYS B 1 114 ? -12.195 -4.02 10.672 1 91.06 114 LYS B N 1
ATOM 1890 C CA . LYS B 1 114 ? -12.664 -2.809 10.008 1 91.06 114 LYS B CA 1
ATOM 1891 C C . LYS B 1 114 ? -12.727 -2.996 8.492 1 91.06 114 LYS B C 1
ATOM 1893 O O . LYS B 1 114 ? -12.234 -2.156 7.738 1 91.06 114 LYS B O 1
ATOM 1898 N N . LEU B 1 115 ? -13.297 -4.062 8.125 1 95.75 115 LEU B N 1
ATOM 1899 C CA . LEU B 1 115 ? -13.266 -4.484 6.73 1 95.75 115 LEU B CA 1
ATOM 1900 C C . LEU B 1 115 ? -14.406 -3.844 5.941 1 95.75 115 LEU B C 1
ATOM 1902 O O . LEU B 1 115 ? -14.406 -3.873 4.711 1 95.75 115 LEU B O 1
ATOM 1906 N N . GLU B 1 116 ? -15.336 -3.186 6.676 1 94.56 116 GLU B N 1
ATOM 1907 C CA . GLU B 1 116 ? -16.469 -2.564 6.008 1 94.56 116 GLU B CA 1
ATOM 1908 C C . GLU B 1 116 ? -16.031 -1.48 5.035 1 94.56 116 GLU B C 1
ATOM 1910 O O . GLU B 1 116 ? -16.656 -1.273 3.994 1 94.56 116 GLU B O 1
ATOM 1915 N N . GLN B 1 117 ? -14.969 -0.83 5.363 1 94.81 117 GLN B N 1
ATOM 1916 C CA . GLN B 1 117 ? -14.484 0.272 4.539 1 94.81 117 GLN B CA 1
ATOM 1917 C C . GLN B 1 117 ? -13.938 -0.236 3.211 1 94.81 117 GLN B C 1
ATOM 1919 O O . GLN B 1 117 ? -13.711 0.548 2.287 1 94.81 117 GLN B O 1
ATOM 1924 N N . TRP B 1 118 ? -13.75 -1.54 3.098 1 97.12 118 TRP B N 1
ATOM 1925 C CA . TRP B 1 118 ? -13.141 -2.094 1.895 1 97.12 118 TRP B CA 1
ATOM 1926 C C . TRP B 1 118 ? -14.188 -2.76 1.009 1 97.12 118 TRP B C 1
ATOM 1928 O O . TRP B 1 118 ? -13.852 -3.371 -0.009 1 97.12 118 TRP B O 1
ATOM 1938 N N . LEU B 1 119 ? -15.406 -2.59 1.453 1 95.25 119 LEU B N 1
ATOM 1939 C CA . LEU B 1 119 ? -16.516 -3.021 0.615 1 95.25 119 LEU B CA 1
ATOM 1940 C C . LEU B 1 119 ? -16.766 -2.027 -0.513 1 95.25 119 LEU B C 1
ATOM 1942 O O . LEU B 1 119 ? -16.672 -0.815 -0.309 1 95.25 119 LEU B O 1
ATOM 1946 N N . CYS B 1 120 ? -16.859 -2.535 -1.687 1 90.31 120 CYS B N 1
ATOM 1947 C CA . CYS B 1 120 ? -17.375 -1.7 -2.768 1 90.31 120 CYS B CA 1
ATOM 1948 C C . CYS B 1 120 ? -18.906 -1.637 -2.732 1 90.31 120 CYS B C 1
ATOM 1950 O O . CYS B 1 120 ? -19.578 -2.664 -2.838 1 90.31 120 CYS B O 1
ATOM 1952 N N . GLU B 1 121 ? -19.484 -0.504 -2.203 1 67.31 121 GLU B N 1
ATOM 1953 C CA . GLU B 1 121 ? -20.938 -0.394 -2.182 1 67.31 121 GLU B CA 1
ATOM 1954 C C . GLU B 1 121 ? -21.5 -0.258 -3.594 1 67.31 121 GLU B C 1
ATOM 1956 O O . GLU B 1 121 ? -21.016 0.565 -4.379 1 67.31 121 GLU B O 1
ATOM 1961 N N . LYS B 1 122 ? -21.641 -1.281 -4.387 1 49.78 122 LYS B N 1
ATOM 1962 C CA . LYS B 1 122 ? -22.391 -1.193 -5.633 1 49.78 122 LYS B CA 1
ATOM 1963 C C . LYS B 1 122 ? -23.656 -0.354 -5.453 1 49.78 122 LYS B C 1
ATOM 1965 O O . LYS B 1 122 ? -24.422 -0.573 -4.516 1 49.78 122 LYS B O 1
ATOM 1970 N N . GLU B 1 123 ? -23.625 1.064 -5.59 1 35.19 123 GLU B N 1
ATOM 1971 C CA . GLU B 1 123 ? -24.922 1.644 -5.902 1 35.19 123 GLU B CA 1
ATOM 1972 C C . GLU B 1 123 ? -25.516 1.028 -7.172 1 35.19 123 GLU B C 1
ATOM 1974 O O . GLU B 1 123 ? -24.766 0.655 -8.086 1 35.19 123 GLU B O 1
#

Sequence (246 aa):
KQFTKCELSQNLYDIDGYGRIALPELICTMFHTSGYDTQAIVENNESTEYGLFQISNALWCKSSQSPQSRNICDITCDKFLDDDITDDIMCAKKILDIKGIDYWIAHKALCTEKLEQWLCEKEKQFTKCELSQNLYDIDGYGRIALPELICTMFHTSGYDTQAIVENNESTEYGLFQISNALWCKSSQSPQSRNICDITCDKFLDDDITDDIMCAKKILDIKGIDYWIAHKALCTEKLEQWLCEKE

Nearest PDB structures (foldseek):
  1alc-assembly1_A  TM=9.886E-01  e=6.390E-22  Papio cynocephalus
  1a4v-assembly1_A  TM=9.880E-01  e=1.810E-21  Homo sapiens
  3b0o-assembly2_B  TM=9.877E-01  e=3.776E-21  Homo sapiens
  1b9o-assembly1_A  TM=9.744E-01  e=7.407E-21  Homo sapiens
  1f6s-assembly2_B  TM=9.883E-01  e=1.271E-18  Bos taurus

Radius of gyration: 17.94 Å; Cα contacts (8 Å, |Δi|>4): 453; chains: 2; bounding box: 48×48×35 Å

Foldseek 3Di:
DQDDLQRVLVVCVVCACQLHDHSLLVSQLLCVQAVSAQADWDDDPQWIFGGSNRHTQQEAADDPSHNPHVNVLVYHRCVSRDPPCVSVSSSVSVCCVPVNPVVRVCSVVPRPDPSVVSDDPPD/DQDDLQRVLVVCVVCACQLHDHSLLVSQLLCVQAVSAQADWDDDPQWIFGGSNRHTQQEAADDPSHNPHVNVLVYHRVVSRDPPCVSVSSSVSVCCVPVNPVVRVCSVVPRPDPSVVSDDPPD